Protein AF-A0A7C1F6B1-F1 (afdb_monomer_lite)

Sequence (188 aa):
MVFNANPNVTVRMVDMGSELVADDTRDLIAGVPYGQVSDVTLLEEDTVQWTFVDDAQPDNILYRLRDYELERDTMQLVVFTPEREFDGSLRDNVYPLASETAPSFGGPRAIGYALFTTYMLPFQLLALLLLAAMVGVIVLTHRETEKVGAKVGGRRRVSRPLVNVIAAQTGTDVTEDGAPEGSPTAGD

Secondary structure (DSSP, 8-state):
-EEE--TT--EEEEE---TTSTT--EEEEEEE-TT-B-------S-EEEEEEEESS-TT-EEEEEEEEE--TTEEEEEEEEEEE-TTS-EEEEEEEEEEE-S-TTTSHHHHHHHHHTTTHHHHHHHHHHHHHHHHHHHHHHHHHHHHHGGG----------THHHHHHHSSSSSSS------------

Radius of gyration: 49.08 Å; chains: 1; bounding box: 154×58×92 Å

Structure (mmCIF, N/CA/C/O backbone):
data_AF-A0A7C1F6B1-F1
#
_entry.id   AF-A0A7C1F6B1-F1
#
loop_
_atom_site.group_PDB
_atom_site.id
_atom_site.type_symbol
_atom_site.label_atom_id
_atom_site.label_alt_id
_atom_site.label_comp_id
_atom_site.label_asym_id
_atom_site.label_entity_id
_atom_site.label_seq_id
_atom_site.pdbx_PDB_ins_code
_atom_site.Cartn_x
_atom_site.Cartn_y
_atom_site.Cartn_z
_atom_site.occupancy
_atom_site.B_iso_or_equiv
_atom_site.auth_seq_id
_atom_site.auth_comp_id
_atom_site.auth_asym_id
_atom_site.auth_atom_id
_atom_site.pdbx_PDB_model_num
ATOM 1 N N . MET A 1 1 ? 1.156 1.402 -8.643 1.00 93.06 1 MET A N 1
ATOM 2 C CA . MET A 1 1 ? 1.419 1.821 -10.042 1.00 93.06 1 MET A CA 1
ATOM 3 C C . MET A 1 1 ? 2.884 1.586 -10.372 1.00 93.06 1 MET A C 1
ATOM 5 O O . MET A 1 1 ? 3.706 1.677 -9.468 1.00 93.06 1 MET A O 1
ATOM 9 N N . VAL A 1 2 ? 3.218 1.346 -11.640 1.00 95.56 2 VAL A N 1
ATOM 10 C CA . VAL A 1 2 ? 4.599 1.291 -12.160 1.00 95.56 2 VAL A CA 1
ATOM 11 C C . VAL A 1 2 ? 4.788 2.385 -13.208 1.00 95.56 2 VAL A C 1
ATOM 13 O O . VAL A 1 2 ? 3.915 2.567 -14.047 1.00 95.56 2 VAL A O 1
ATOM 16 N N . PHE A 1 3 ? 5.915 3.096 -13.186 1.00 97.00 3 PHE A N 1
ATOM 17 C CA . PHE A 1 3 ? 6.346 4.020 -14.241 1.00 97.00 3 PHE A CA 1
ATOM 18 C C . PHE A 1 3 ? 7.634 3.504 -14.886 1.00 97.00 3 PHE A C 1
ATOM 20 O O . PHE A 1 3 ? 8.584 3.168 -14.176 1.00 97.00 3 PHE A O 1
ATOM 27 N N . ASN A 1 4 ? 7.669 3.453 -16.219 1.00 97.56 4 ASN A N 1
ATOM 28 C CA . ASN A 1 4 ? 8.820 2.954 -16.969 1.00 97.56 4 ASN A CA 1
ATOM 29 C C . ASN A 1 4 ? 9.679 4.109 -17.514 1.00 97.56 4 ASN A C 1
ATOM 31 O O . ASN A 1 4 ? 9.295 4.802 -18.457 1.00 97.56 4 ASN A O 1
ATOM 35 N N . ALA A 1 5 ? 10.872 4.281 -16.948 1.00 96.25 5 ALA A N 1
ATOM 36 C CA . ALA A 1 5 ? 11.891 5.228 -17.393 1.00 96.25 5 ALA A CA 1
ATOM 37 C C . ALA A 1 5 ? 12.995 4.587 -18.263 1.00 96.25 5 ALA A C 1
ATOM 39 O O . ALA A 1 5 ? 13.926 5.288 -18.660 1.00 96.25 5 ALA A O 1
ATOM 40 N N . ASN A 1 6 ? 12.922 3.288 -18.584 1.00 95.81 6 ASN A N 1
ATOM 41 C CA . ASN A 1 6 ? 13.866 2.640 -19.495 1.00 95.81 6 ASN A CA 1
ATOM 42 C C . ASN A 1 6 ? 13.384 2.749 -20.959 1.00 95.81 6 ASN A C 1
ATOM 44 O O . ASN A 1 6 ? 12.341 2.192 -21.295 1.00 95.81 6 ASN A O 1
ATOM 48 N N . PRO A 1 7 ? 14.123 3.427 -21.861 1.00 94.19 7 PRO A N 1
ATOM 49 C CA . PRO A 1 7 ? 13.741 3.546 -23.270 1.00 94.19 7 PRO A CA 1
ATOM 50 C C . PRO A 1 7 ? 13.979 2.277 -24.103 1.00 94.19 7 PRO A C 1
ATOM 52 O O . PRO A 1 7 ? 13.614 2.261 -25.276 1.00 94.19 7 PRO A O 1
ATOM 55 N N . ASN A 1 8 ? 14.616 1.243 -23.542 1.00 93.25 8 ASN A N 1
ATOM 56 C CA . ASN A 1 8 ? 15.046 0.052 -24.283 1.00 93.25 8 ASN A CA 1
ATOM 57 C C . ASN A 1 8 ? 14.069 -1.134 -24.185 1.00 93.25 8 ASN A C 1
ATOM 59 O O . ASN A 1 8 ? 14.191 -2.062 -24.979 1.00 93.25 8 ASN A O 1
ATOM 63 N N . VAL A 1 9 ? 13.132 -1.120 -23.229 1.00 94.94 9 VAL A N 1
ATOM 64 C CA . VAL A 1 9 ? 12.233 -2.246 -22.906 1.00 94.94 9 VAL A CA 1
ATOM 65 C C . VAL A 1 9 ? 10.820 -1.761 -22.571 1.00 94.94 9 VAL A C 1
ATOM 67 O O . VAL A 1 9 ? 10.642 -0.701 -21.967 1.00 94.94 9 VAL A O 1
ATOM 70 N N . THR A 1 10 ? 9.811 -2.562 -22.917 1.00 96.88 10 THR A N 1
ATOM 71 C CA . THR A 1 10 ? 8.446 -2.431 -22.380 1.00 96.88 10 THR A CA 1
ATOM 72 C C . THR A 1 10 ? 8.348 -3.331 -21.153 1.00 96.88 10 THR A C 1
ATOM 74 O O . THR A 1 10 ? 8.700 -4.505 -21.224 1.00 96.88 10 THR A O 1
ATOM 77 N N . VAL A 1 11 ? 7.908 -2.788 -20.018 1.00 96.38 11 VAL A N 1
ATOM 78 C CA . VAL A 1 11 ? 8.083 -3.441 -18.711 1.00 96.38 11 VAL A CA 1
ATOM 79 C C . VAL A 1 11 ? 6.759 -3.981 -18.194 1.00 96.38 11 VAL A C 1
ATOM 81 O O . VAL A 1 11 ? 5.843 -3.208 -17.919 1.00 96.38 11 VAL A O 1
ATOM 84 N N . ARG A 1 12 ? 6.672 -5.299 -18.009 1.00 95.69 12 ARG A N 1
ATOM 85 C CA . ARG A 1 12 ? 5.529 -5.983 -17.390 1.00 95.69 12 ARG A CA 1
ATOM 86 C C . ARG A 1 12 ? 5.901 -6.412 -15.967 1.00 95.69 12 ARG A C 1
ATOM 88 O O . ARG A 1 12 ? 7.039 -6.814 -15.726 1.00 95.69 12 ARG A O 1
ATOM 95 N N . MET A 1 13 ? 4.968 -6.316 -15.019 1.00 95.06 13 MET A N 1
ATOM 96 C CA . MET A 1 13 ? 5.186 -6.732 -13.625 1.00 95.06 13 MET A CA 1
ATOM 97 C C . MET A 1 13 ? 4.304 -7.933 -13.290 1.00 95.06 13 MET A C 1
ATOM 99 O O . MET A 1 13 ? 3.083 -7.880 -13.464 1.00 95.06 13 MET A O 1
ATOM 103 N N . VAL A 1 14 ? 4.929 -8.995 -12.787 1.00 94.75 14 VAL A N 1
ATOM 104 C CA . VAL A 1 14 ? 4.286 -10.275 -12.477 1.00 94.75 14 VAL A CA 1
ATOM 105 C C . VAL A 1 14 ? 4.644 -10.737 -11.065 1.00 94.75 14 VAL A C 1
ATOM 107 O O . VAL A 1 14 ? 5.756 -10.510 -10.585 1.00 94.75 14 VAL A O 1
ATOM 110 N N . ASP A 1 15 ? 3.716 -11.421 -10.409 1.00 93.56 15 ASP A N 1
ATOM 111 C CA . ASP A 1 15 ? 4.038 -12.384 -9.356 1.00 93.56 15 ASP A CA 1
ATOM 112 C C . ASP A 1 15 ? 4.426 -13.699 -10.055 1.00 93.56 15 ASP A C 1
ATOM 114 O O . ASP A 1 15 ? 3.767 -14.094 -11.014 1.00 93.56 15 ASP A O 1
ATOM 118 N N . MET A 1 16 ? 5.514 -14.351 -9.640 1.00 87.31 16 MET A N 1
ATOM 119 C CA . MET A 1 16 ? 5.936 -15.640 -10.218 1.00 87.31 16 MET A CA 1
ATOM 120 C C . MET A 1 16 ? 5.414 -16.852 -9.437 1.00 87.31 16 MET A C 1
ATOM 122 O O . MET A 1 16 ? 5.628 -17.981 -9.875 1.00 87.31 16 MET A O 1
ATOM 126 N N . GLY A 1 17 ? 4.730 -16.638 -8.309 1.00 86.25 17 GLY A N 1
ATOM 127 C CA . GLY A 1 17 ? 4.163 -17.712 -7.506 1.00 86.25 17 GLY A CA 1
ATOM 128 C C . GLY A 1 17 ? 5.225 -18.695 -7.004 1.00 86.25 17 GLY A C 1
ATOM 129 O O . GLY A 1 17 ? 6.346 -18.317 -6.651 1.00 86.25 17 GLY A O 1
ATOM 130 N N . SER A 1 18 ? 4.874 -19.979 -6.947 1.00 82.50 18 SER A N 1
ATOM 131 C CA . SER A 1 18 ? 5.796 -21.035 -6.524 1.00 82.50 18 SER A CA 1
ATOM 132 C C . SER A 1 18 ? 6.511 -21.713 -7.695 1.00 82.50 18 SER A C 1
ATOM 134 O O . SER A 1 18 ? 5.870 -22.343 -8.529 1.00 82.50 18 SER A O 1
ATOM 136 N N . GLU A 1 19 ? 7.851 -21.761 -7.666 1.00 78.50 19 GLU A N 1
ATOM 137 C CA . GLU A 1 19 ? 8.672 -22.575 -8.594 1.00 78.50 19 GLU A CA 1
ATOM 138 C C . GLU A 1 19 ? 8.333 -24.089 -8.564 1.00 78.50 19 GLU A C 1
ATOM 140 O O . GLU A 1 19 ? 8.770 -24.848 -9.429 1.00 78.50 19 GLU A O 1
ATOM 145 N N . LEU A 1 20 ? 7.555 -24.549 -7.574 1.00 84.88 20 LEU A N 1
ATOM 146 C CA . LEU A 1 20 ? 7.065 -25.928 -7.453 1.00 84.88 20 LEU A CA 1
ATOM 147 C C . LEU A 1 20 ? 5.753 -26.188 -8.219 1.00 84.88 20 LEU A C 1
ATOM 149 O O . LEU A 1 20 ? 5.319 -27.339 -8.299 1.00 84.88 20 LEU A O 1
ATOM 153 N N . VAL A 1 21 ? 5.108 -25.146 -8.752 1.00 87.00 21 VAL A N 1
ATOM 154 C CA . VAL A 1 21 ? 3.814 -25.210 -9.442 1.00 87.00 21 VAL A CA 1
ATOM 155 C C . VAL A 1 21 ? 3.976 -24.650 -10.854 1.00 87.00 21 VAL A C 1
ATOM 157 O O . VAL A 1 21 ? 4.376 -23.508 -11.051 1.00 87.00 21 VAL A O 1
ATOM 160 N N . ALA A 1 22 ? 3.661 -25.462 -11.863 1.00 82.19 22 ALA A N 1
ATOM 161 C CA . ALA A 1 22 ? 3.640 -24.986 -13.241 1.00 82.19 22 ALA A CA 1
ATOM 162 C C . ALA A 1 22 ? 2.469 -24.009 -13.447 1.00 82.19 22 ALA A C 1
ATOM 164 O O . ALA A 1 22 ? 1.347 -24.319 -13.049 1.00 82.19 22 ALA A O 1
ATOM 165 N N . ASP A 1 23 ? 2.739 -22.887 -14.121 1.00 82.25 23 ASP A N 1
ATOM 166 C CA . ASP A 1 23 ? 1.751 -21.862 -14.501 1.00 82.25 23 ASP A CA 1
ATOM 167 C C . ASP A 1 23 ? 1.109 -21.092 -13.317 1.00 82.25 23 ASP A C 1
ATOM 169 O O . ASP A 1 23 ? -0.024 -20.630 -13.403 1.00 82.25 23 ASP A O 1
ATOM 173 N N . ASP A 1 24 ? 1.840 -20.924 -12.202 1.00 88.44 24 ASP A N 1
ATOM 174 C CA . ASP A 1 24 ? 1.425 -20.094 -11.046 1.00 88.44 24 ASP A CA 1
ATOM 175 C C . ASP A 1 24 ? 1.791 -18.595 -11.191 1.00 88.44 24 ASP A C 1
ATOM 177 O O . ASP A 1 24 ? 1.549 -17.798 -10.284 1.00 88.44 24 ASP A O 1
ATOM 181 N N . THR A 1 25 ? 2.361 -18.196 -12.335 1.00 89.88 25 THR A N 1
ATOM 182 C CA . THR A 1 25 ? 2.709 -16.802 -12.660 1.00 89.88 25 THR A CA 1
ATOM 183 C C . THR A 1 25 ? 1.450 -15.967 -12.902 1.00 89.88 25 THR A C 1
ATOM 185 O O . THR A 1 25 ? 0.568 -16.358 -13.666 1.00 89.88 25 THR A O 1
ATOM 188 N N . ARG A 1 26 ? 1.369 -14.782 -12.289 1.00 90.75 26 ARG A N 1
ATOM 189 C CA . ARG A 1 26 ? 0.194 -13.899 -12.323 1.00 90.75 26 ARG A CA 1
ATOM 190 C C . ARG A 1 26 ? 0.599 -12.496 -12.753 1.00 90.75 26 ARG A C 1
ATOM 192 O O . ARG A 1 26 ? 1.390 -11.834 -12.083 1.00 90.75 26 ARG A O 1
ATOM 199 N N . ASP A 1 27 ? 0.018 -12.020 -13.848 1.00 91.12 27 ASP A N 1
ATOM 200 C CA . ASP A 1 27 ? 0.228 -10.653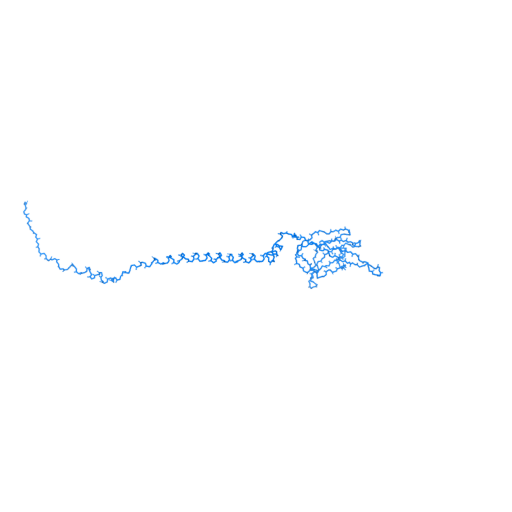 -14.326 1.00 91.12 27 ASP A CA 1
ATOM 201 C C . ASP A 1 27 ? -0.454 -9.642 -13.392 1.00 91.12 27 ASP A C 1
ATOM 203 O O . ASP A 1 27 ? -1.662 -9.701 -13.165 1.00 91.12 27 ASP A O 1
ATOM 207 N N . LEU A 1 28 ? 0.327 -8.698 -12.860 1.00 92.31 28 LEU A N 1
ATOM 208 C CA . LEU A 1 28 ? -0.141 -7.663 -11.929 1.00 92.31 28 LEU A CA 1
ATOM 209 C C . LEU A 1 28 ? -0.316 -6.310 -12.622 1.00 92.31 28 LEU A C 1
ATOM 211 O O . LEU A 1 28 ? -1.232 -5.550 -12.301 1.00 92.31 28 LEU A O 1
ATOM 215 N N . ILE A 1 29 ? 0.595 -6.003 -13.551 1.00 94.00 29 ILE A N 1
ATOM 216 C CA . ILE A 1 29 ? 0.610 -4.803 -14.391 1.00 94.00 29 ILE A CA 1
ATOM 217 C C . ILE A 1 29 ? 1.100 -5.217 -15.784 1.00 94.00 29 ILE A C 1
ATOM 219 O O . ILE A 1 29 ? 2.223 -5.706 -15.919 1.00 94.00 29 ILE A O 1
ATOM 223 N N . ALA A 1 30 ? 0.265 -4.999 -16.804 1.00 89.56 30 ALA A N 1
ATOM 224 C CA . ALA A 1 30 ? 0.585 -5.243 -18.213 1.00 89.56 30 ALA A CA 1
ATOM 225 C C . ALA A 1 30 ? 1.689 -4.299 -18.738 1.00 89.56 30 ALA A C 1
ATOM 227 O O . ALA A 1 30 ? 1.943 -3.257 -18.134 1.00 89.56 30 ALA A O 1
ATOM 228 N N . GLY A 1 31 ? 2.321 -4.653 -19.865 1.00 93.19 31 GLY A N 1
ATOM 229 C CA . GLY A 1 31 ? 3.474 -3.955 -20.440 1.00 93.19 31 GLY A CA 1
ATOM 230 C C . GLY A 1 31 ? 3.368 -2.429 -20.491 1.00 93.19 31 GLY A C 1
ATOM 231 O O . GLY A 1 31 ? 2.656 -1.868 -21.321 1.00 93.19 31 GLY A O 1
ATOM 232 N N . VAL A 1 32 ? 4.133 -1.756 -19.628 1.00 96.56 32 VAL A N 1
ATOM 233 C CA . VAL A 1 32 ? 4.217 -0.295 -19.523 1.00 96.56 32 VAL A CA 1
ATOM 234 C C . VAL A 1 32 ? 5.261 0.229 -20.521 1.00 96.56 32 VAL A C 1
ATOM 236 O O . VAL A 1 32 ? 6.454 -0.068 -20.361 1.00 96.56 32 VAL A O 1
ATOM 239 N N . PRO A 1 33 ? 4.875 1.020 -21.542 1.00 97.06 33 PRO A N 1
ATOM 240 C CA . PRO A 1 33 ? 5.825 1.611 -22.482 1.00 97.06 33 PRO A CA 1
ATOM 241 C C . PRO A 1 33 ? 6.706 2.678 -21.825 1.00 97.06 33 PRO A C 1
ATOM 243 O O . PRO A 1 33 ? 6.329 3.290 -20.823 1.00 97.06 33 PRO A O 1
ATOM 246 N N . TYR A 1 34 ? 7.861 2.960 -22.429 1.00 96.50 34 TYR A N 1
ATOM 247 C CA . TYR A 1 34 ? 8.742 4.044 -21.990 1.00 96.50 34 TYR A CA 1
ATOM 248 C C . TYR A 1 34 ? 8.005 5.390 -21.860 1.00 96.50 34 TYR A C 1
ATOM 250 O O . TYR A 1 34 ? 7.276 5.816 -22.759 1.00 96.50 34 TYR A O 1
ATOM 258 N N . GLY A 1 35 ? 8.233 6.076 -20.739 1.00 95.94 35 GLY A N 1
ATOM 259 C CA . GLY A 1 35 ? 7.635 7.368 -20.415 1.00 95.94 35 GLY A CA 1
ATOM 260 C C . GLY A 1 35 ? 6.174 7.298 -19.963 1.00 95.94 35 GLY A C 1
ATOM 261 O O . GLY A 1 35 ? 5.561 8.350 -19.781 1.00 95.94 35 GLY A O 1
ATOM 262 N N . GLN A 1 36 ? 5.608 6.100 -19.780 1.00 96.88 36 GLN A N 1
ATOM 263 C CA . GLN A 1 36 ? 4.231 5.900 -19.322 1.00 96.88 36 GLN A CA 1
ATOM 264 C C . GLN A 1 36 ? 4.165 5.326 -17.902 1.00 96.88 36 GLN A C 1
ATOM 266 O O . GLN A 1 36 ? 5.139 4.787 -17.369 1.00 96.88 36 GLN A O 1
ATOM 271 N N . VAL A 1 37 ? 2.987 5.466 -17.290 1.00 95.62 37 VAL A N 1
ATOM 272 C CA . VAL A 1 37 ? 2.628 4.900 -15.986 1.00 95.62 37 VAL A CA 1
ATOM 273 C C . VAL A 1 37 ? 1.475 3.913 -16.165 1.00 95.62 37 VAL A C 1
ATOM 275 O O . VAL A 1 37 ? 0.612 4.123 -17.016 1.00 95.62 37 VAL A O 1
ATOM 278 N N . SER A 1 38 ? 1.464 2.846 -15.372 1.00 95.69 38 SER A N 1
ATOM 279 C CA . SER A 1 38 ? 0.369 1.881 -15.310 1.00 95.69 38 SER A CA 1
ATO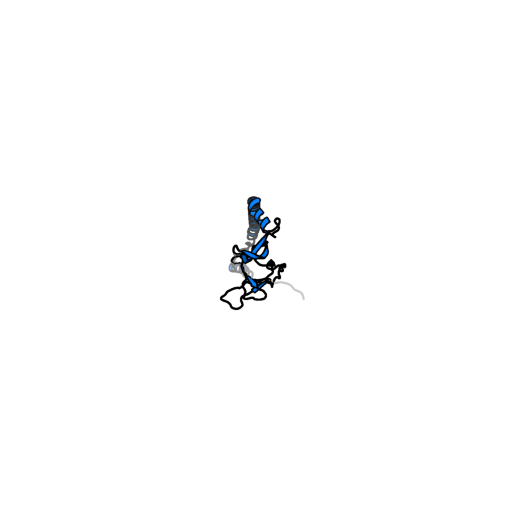M 280 C C . SER A 1 38 ? -0.907 2.477 -14.717 1.00 95.69 38 SER A C 1
ATOM 282 O O . SER A 1 38 ? -0.868 3.461 -13.977 1.00 95.69 38 SER A O 1
ATOM 284 N N . ASP A 1 39 ? -2.018 1.767 -14.899 1.00 92.56 39 ASP A N 1
ATOM 285 C CA . ASP A 1 39 ? -3.213 1.937 -14.075 1.00 92.56 39 ASP A CA 1
ATOM 286 C C . ASP A 1 39 ? -2.947 1.693 -12.573 1.00 92.56 39 ASP A C 1
ATOM 288 O O . ASP A 1 39 ? -1.903 1.166 -12.155 1.00 92.56 39 ASP A O 1
ATOM 292 N N . VAL A 1 40 ? -3.913 2.093 -11.741 1.00 90.12 40 VAL A N 1
ATOM 293 C CA . VAL A 1 40 ? -3.909 1.843 -10.294 1.00 90.12 40 VAL A CA 1
ATOM 294 C C . VAL A 1 40 ? -4.429 0.434 -10.005 1.00 90.12 40 VAL A C 1
ATOM 296 O O . VAL A 1 40 ? -5.637 0.211 -9.951 1.00 90.12 40 VAL A O 1
ATOM 299 N N . THR A 1 41 ? -3.524 -0.505 -9.741 1.00 89.31 41 THR A N 1
ATOM 300 C CA . THR A 1 41 ? -3.871 -1.773 -9.084 1.00 89.31 41 THR A CA 1
ATOM 301 C C . THR A 1 41 ? -4.110 -1.520 -7.591 1.00 89.31 41 THR A C 1
ATOM 303 O O . THR A 1 41 ? -3.239 -0.968 -6.916 1.00 89.31 41 THR A O 1
ATOM 306 N N . LEU A 1 42 ? -5.278 -1.915 -7.077 1.00 90.88 42 LEU A N 1
ATOM 307 C CA . LEU A 1 42 ? -5.547 -1.998 -5.637 1.00 90.88 42 LEU A CA 1
ATOM 308 C C . LEU A 1 42 ? -5.105 -3.372 -5.125 1.00 90.88 42 LEU A C 1
ATOM 310 O O . LEU A 1 42 ? -5.349 -4.380 -5.784 1.00 90.88 42 LEU A O 1
ATOM 314 N N . LEU A 1 43 ? -4.455 -3.395 -3.964 1.00 89.50 43 LEU A N 1
ATOM 315 C CA . LEU A 1 43 ? -3.841 -4.579 -3.363 1.00 89.50 43 LEU A CA 1
ATOM 316 C C . LEU A 1 43 ? -4.120 -4.599 -1.855 1.00 89.50 43 LEU A C 1
ATOM 318 O O . LEU A 1 43 ? -4.473 -3.569 -1.274 1.00 89.50 43 LEU A O 1
ATOM 322 N N . GLU A 1 44 ? -3.978 -5.770 -1.238 1.00 90.38 44 GLU A N 1
ATOM 323 C CA . GLU A 1 44 ? -4.059 -5.921 0.218 1.00 90.38 44 GLU A CA 1
ATOM 324 C C . GLU A 1 44 ? -2.688 -5.698 0.888 1.00 90.38 44 GLU A C 1
ATOM 326 O O . GLU A 1 44 ? -1.673 -5.492 0.224 1.00 90.38 44 GLU A O 1
ATOM 331 N N . GLU A 1 45 ? -2.694 -5.673 2.220 1.00 90.62 45 GLU A N 1
ATOM 332 C CA . GLU A 1 45 ? -1.530 -5.452 3.087 1.00 90.62 45 GLU A CA 1
ATOM 333 C C . GLU A 1 45 ? -0.752 -6.773 3.236 1.00 90.62 45 GLU A C 1
ATOM 335 O O . GLU A 1 45 ? -1.245 -7.689 3.897 1.00 90.62 45 GLU A O 1
ATOM 340 N N . ASP A 1 46 ? 0.405 -6.900 2.573 1.00 92.69 46 ASP A N 1
ATOM 341 C CA . ASP A 1 46 ? 1.151 -8.164 2.418 1.00 92.69 46 ASP A CA 1
ATOM 342 C C . ASP A 1 46 ? 2.652 -7.945 2.108 1.00 92.69 46 ASP A C 1
ATOM 344 O O . ASP A 1 46 ? 3.052 -6.871 1.651 1.00 92.69 46 ASP A O 1
ATOM 348 N N . THR A 1 47 ? 3.484 -8.974 2.304 1.00 92.81 47 THR A N 1
ATOM 349 C CA . THR A 1 47 ? 4.911 -8.981 1.930 1.00 92.81 47 THR A CA 1
ATOM 350 C C . THR A 1 47 ? 5.108 -9.745 0.624 1.00 92.81 47 THR A C 1
ATOM 352 O O . THR A 1 47 ? 5.105 -10.975 0.594 1.00 92.81 47 THR A O 1
ATOM 355 N N . VAL A 1 48 ? 5.320 -9.015 -0.468 1.00 91.38 48 VAL A N 1
ATOM 356 C CA . VAL A 1 48 ? 5.272 -9.546 -1.836 1.00 91.38 48 VAL A CA 1
ATOM 357 C C . VAL A 1 48 ? 6.650 -9.765 -2.469 1.00 91.38 48 VAL A C 1
ATOM 359 O O . VAL A 1 48 ? 7.635 -9.098 -2.144 1.00 91.38 48 VAL A O 1
ATOM 362 N N . GLN A 1 49 ? 6.710 -10.693 -3.429 1.00 92.81 49 GLN A N 1
ATOM 363 C CA . GLN A 1 49 ? 7.874 -10.925 -4.289 1.00 92.81 49 GLN A CA 1
ATOM 364 C C . GLN A 1 49 ? 7.479 -10.738 -5.759 1.00 92.81 49 GLN A C 1
ATOM 366 O O . GLN A 1 49 ? 6.884 -11.614 -6.380 1.00 92.81 49 GLN A O 1
ATOM 371 N N . TRP A 1 50 ? 7.808 -9.579 -6.327 1.00 93.88 50 TRP A N 1
ATOM 372 C CA . TRP A 1 50 ? 7.435 -9.208 -7.694 1.00 93.88 50 TRP A CA 1
ATOM 373 C C . TRP A 1 50 ? 8.619 -9.256 -8.649 1.00 93.88 50 TRP A C 1
ATOM 375 O O . TRP A 1 50 ? 9.746 -8.885 -8.317 1.00 93.88 50 TRP A O 1
ATOM 385 N N . THR A 1 51 ? 8.350 -9.677 -9.879 1.00 95.38 51 THR A N 1
ATOM 386 C CA . THR A 1 51 ? 9.334 -9.752 -10.953 1.00 95.38 51 THR A CA 1
ATOM 387 C C . THR A 1 51 ? 8.944 -8.810 -12.085 1.00 95.38 51 THR A C 1
ATOM 389 O O . THR A 1 51 ? 7.808 -8.808 -12.554 1.00 95.38 51 THR A O 1
ATOM 392 N N . PHE A 1 52 ? 9.906 -8.010 -12.528 1.00 96.00 52 PHE A N 1
ATOM 393 C CA . PHE A 1 52 ? 9.808 -7.180 -13.719 1.00 96.00 52 PHE A CA 1
ATOM 394 C C . PHE A 1 52 ? 10.420 -7.955 -14.879 1.00 96.00 52 PHE A C 1
ATOM 396 O O . PHE A 1 52 ? 11.572 -8.391 -14.799 1.00 96.00 52 PHE A O 1
ATOM 403 N N . VAL A 1 53 ? 9.639 -8.140 -15.938 1.00 95.81 53 VAL A N 1
ATOM 404 C CA . VAL A 1 53 ? 10.026 -8.873 -17.147 1.00 95.81 53 VAL A CA 1
ATOM 405 C C . VAL A 1 53 ? 9.831 -7.998 -18.377 1.00 95.81 53 VAL A C 1
ATOM 407 O O . VAL A 1 53 ? 9.045 -7.045 -18.362 1.00 95.81 53 VAL A O 1
ATOM 410 N N . ASP A 1 54 ? 10.533 -8.339 -19.449 1.00 95.56 54 ASP A N 1
ATOM 411 C CA . ASP A 1 54 ? 10.261 -7.775 -20.766 1.00 95.56 54 ASP A CA 1
ATOM 412 C C . ASP A 1 54 ? 8.884 -8.257 -21.260 1.00 95.56 54 ASP A C 1
ATOM 414 O O . ASP A 1 54 ? 8.582 -9.453 -21.264 1.00 95.56 54 ASP A O 1
ATOM 418 N N . ASP A 1 55 ? 8.029 -7.322 -21.667 1.00 95.25 55 ASP A N 1
ATOM 419 C CA . ASP A 1 55 ? 6.704 -7.610 -22.223 1.00 95.25 55 ASP A CA 1
ATOM 420 C C . ASP A 1 55 ? 6.794 -8.362 -23.566 1.00 95.25 55 ASP A C 1
ATOM 422 O O . ASP A 1 55 ? 5.974 -9.233 -23.853 1.00 95.25 55 ASP A O 1
ATOM 426 N N . ALA A 1 56 ? 7.837 -8.093 -24.362 1.00 94.00 56 ALA A N 1
ATOM 427 C CA . ALA A 1 56 ? 8.090 -8.780 -25.627 1.00 94.00 56 ALA A CA 1
ATOM 428 C C . ALA A 1 56 ? 8.804 -10.132 -25.447 1.00 94.00 56 ALA A C 1
ATOM 430 O O . ALA A 1 56 ? 8.762 -10.975 -26.348 1.00 94.00 56 ALA A O 1
ATOM 431 N N . GLN A 1 57 ? 9.466 -10.349 -24.305 1.00 93.44 57 GLN A N 1
ATOM 432 C CA . GLN A 1 57 ? 10.206 -11.574 -23.990 1.00 93.44 57 GLN A CA 1
ATOM 433 C C . GLN A 1 57 ? 9.979 -11.995 -22.522 1.00 93.44 57 GLN A C 1
ATOM 435 O O . GLN A 1 57 ? 10.847 -11.754 -21.690 1.00 93.44 57 GLN A O 1
ATOM 440 N N . PRO A 1 58 ? 8.858 -12.667 -22.186 1.00 87.44 58 PRO A N 1
ATOM 441 C CA . PRO A 1 58 ? 8.496 -13.031 -20.808 1.00 87.44 58 PRO A CA 1
ATOM 442 C C . PRO A 1 58 ? 9.573 -13.735 -19.968 1.00 87.44 58 PRO A C 1
ATOM 444 O O . PRO A 1 58 ? 9.625 -13.530 -18.757 1.00 87.44 58 PRO A O 1
ATOM 447 N N . ASP A 1 59 ? 10.438 -14.538 -20.596 1.00 90.50 59 ASP A N 1
ATOM 448 C CA . ASP A 1 59 ? 11.542 -15.247 -19.930 1.00 90.50 59 ASP A CA 1
ATOM 449 C C . ASP A 1 59 ? 12.726 -14.321 -19.562 1.00 90.50 59 ASP A C 1
ATOM 451 O O . ASP A 1 59 ? 13.605 -14.697 -18.783 1.00 90.50 59 ASP A O 1
ATOM 455 N N . ASN A 1 60 ? 12.773 -13.106 -20.123 1.00 93.88 60 ASN A N 1
ATOM 456 C CA . ASN A 1 60 ? 13.790 -12.093 -19.854 1.00 93.88 60 ASN A CA 1
ATOM 457 C C . ASN A 1 60 ? 13.451 -11.331 -18.563 1.00 93.88 60 ASN A C 1
ATOM 459 O O . ASN A 1 60 ? 12.734 -10.326 -18.568 1.00 93.88 60 ASN A O 1
ATOM 463 N N . ILE A 1 61 ? 13.966 -11.835 -17.442 1.00 93.69 61 ILE A N 1
ATOM 464 C CA . ILE A 1 61 ? 13.807 -11.224 -16.120 1.00 93.69 61 ILE A CA 1
ATOM 465 C C . ILE A 1 61 ? 14.751 -10.027 -15.982 1.00 93.69 61 ILE A C 1
ATOM 467 O O . ILE A 1 61 ? 15.965 -10.196 -15.874 1.00 93.69 61 ILE A O 1
ATOM 471 N N . LEU A 1 62 ? 14.170 -8.830 -15.920 1.00 94.88 62 LEU A N 1
ATOM 472 C CA . LEU A 1 62 ? 14.882 -7.557 -15.815 1.00 94.88 62 LEU A CA 1
ATOM 473 C C . LEU A 1 62 ? 15.252 -7.236 -14.358 1.00 94.88 62 LEU A C 1
ATOM 475 O O . LEU A 1 62 ? 16.375 -6.836 -14.062 1.00 94.88 62 LEU A O 1
ATOM 479 N N . TYR A 1 63 ? 14.312 -7.432 -13.426 1.00 95.44 63 TYR A N 1
ATOM 480 C CA . TYR A 1 63 ? 14.516 -7.157 -11.999 1.00 95.44 63 TYR A CA 1
ATOM 481 C C . TYR A 1 63 ? 13.619 -8.039 -11.118 1.00 95.44 63 TYR A C 1
ATOM 483 O O . TYR A 1 63 ? 12.513 -8.399 -11.514 1.00 95.44 63 TYR A O 1
ATOM 491 N N . ARG A 1 64 ? 14.057 -8.354 -9.892 1.00 94.56 64 ARG A N 1
ATOM 492 C CA . ARG A 1 64 ? 13.241 -9.040 -8.872 1.00 94.56 64 ARG A CA 1
ATOM 493 C C . ARG A 1 64 ? 13.183 -8.213 -7.591 1.00 94.56 64 ARG A C 1
ATOM 495 O O . ARG A 1 64 ? 14.158 -8.162 -6.845 1.00 94.56 64 ARG A O 1
ATOM 502 N N . LEU A 1 65 ? 12.028 -7.608 -7.337 1.00 92.81 65 LEU A N 1
ATOM 503 C CA . LEU A 1 65 ? 11.704 -6.884 -6.115 1.00 92.81 65 LEU A CA 1
ATOM 504 C C . LEU A 1 65 ? 11.221 -7.898 -5.070 1.00 92.81 65 LEU A C 1
ATOM 506 O O . LEU A 1 65 ? 10.074 -8.339 -5.103 1.00 92.81 65 LEU A O 1
ATOM 510 N N . ARG A 1 66 ? 12.131 -8.324 -4.193 1.00 92.44 66 ARG A N 1
ATOM 511 C CA . ARG A 1 66 ? 11.865 -9.324 -3.150 1.00 92.44 66 ARG A CA 1
ATOM 512 C C . ARG A 1 66 ? 11.499 -8.665 -1.829 1.00 92.44 66 ARG A C 1
ATOM 514 O O . ARG A 1 66 ? 11.973 -7.568 -1.548 1.00 92.44 66 ARG A O 1
ATOM 521 N N . ASP A 1 67 ? 10.742 -9.406 -1.024 1.00 90.94 67 ASP A N 1
ATOM 522 C CA . ASP A 1 67 ? 10.471 -9.136 0.390 1.00 90.94 67 ASP A CA 1
ATOM 523 C C . ASP A 1 67 ? 9.958 -7.705 0.625 1.00 90.94 67 ASP A C 1
ATOM 525 O O . ASP A 1 67 ? 10.348 -7.025 1.573 1.00 90.94 67 ASP A O 1
ATOM 529 N N . TYR A 1 68 ? 9.112 -7.233 -0.297 1.00 90.88 68 TYR A N 1
ATOM 530 C CA . TYR A 1 68 ? 8.625 -5.863 -0.330 1.00 90.88 68 TYR A CA 1
ATOM 531 C C . TYR A 1 68 ? 7.307 -5.743 0.442 1.00 90.88 68 TYR A C 1
ATOM 533 O O . TYR A 1 68 ? 6.345 -6.445 0.144 1.00 90.88 68 TYR A O 1
ATOM 541 N N . GLU A 1 69 ? 7.250 -4.839 1.415 1.00 91.75 69 GLU A N 1
ATOM 542 C CA . GLU A 1 69 ? 6.114 -4.680 2.327 1.00 91.75 69 GLU A CA 1
ATOM 543 C C . GLU A 1 69 ? 5.086 -3.672 1.775 1.00 91.75 69 GLU A C 1
ATOM 545 O O . GLU A 1 69 ? 5.393 -2.499 1.545 1.00 91.75 69 GLU A O 1
ATOM 550 N N . LEU A 1 70 ? 3.855 -4.135 1.530 1.00 90.56 70 LEU A N 1
ATOM 551 C CA . LEU A 1 70 ? 2.723 -3.306 1.111 1.00 90.56 70 LEU A CA 1
ATOM 552 C C . LEU A 1 70 ? 1.961 -2.798 2.339 1.00 90.56 70 LEU A C 1
ATOM 554 O O . LEU A 1 70 ? 1.150 -3.512 2.926 1.00 90.56 70 LEU A O 1
ATOM 558 N N . GLU A 1 71 ? 2.180 -1.539 2.707 1.00 89.25 71 GLU A N 1
ATOM 559 C CA . GLU A 1 71 ? 1.418 -0.892 3.777 1.00 89.25 71 GLU A CA 1
ATOM 560 C C . GLU A 1 71 ? -0.015 -0.530 3.344 1.00 89.25 71 GLU A C 1
ATOM 562 O O . GLU A 1 71 ? -0.257 0.014 2.261 1.00 89.25 71 GLU A O 1
ATOM 567 N N . ARG A 1 72 ? -0.983 -0.739 4.244 1.00 86.88 72 ARG A N 1
ATOM 568 C CA . ARG A 1 72 ? -2.358 -0.247 4.073 1.00 86.88 72 ARG A CA 1
ATOM 569 C C . ARG A 1 72 ? -2.413 1.280 4.126 1.00 86.88 72 ARG A C 1
ATOM 571 O O . ARG A 1 72 ? -1.744 1.911 4.935 1.00 86.88 72 ARG A O 1
ATOM 578 N N . ASP A 1 73 ? -3.326 1.856 3.343 1.00 85.38 73 ASP A N 1
ATOM 579 C CA . ASP A 1 73 ? -3.582 3.301 3.248 1.00 85.38 73 ASP A CA 1
ATOM 580 C C . ASP A 1 73 ? -2.411 4.109 2.649 1.00 85.38 73 ASP A C 1
ATOM 582 O O . ASP A 1 73 ? -2.392 5.336 2.748 1.00 85.38 73 ASP A O 1
ATOM 586 N N . THR A 1 74 ? -1.474 3.438 1.974 1.00 88.56 74 THR A N 1
ATOM 587 C CA . THR A 1 74 ? -0.346 4.030 1.243 1.00 88.56 74 THR A CA 1
ATOM 588 C C . THR A 1 74 ? -0.544 3.864 -0.269 1.00 88.56 74 THR A C 1
ATOM 590 O O . THR A 1 74 ? -0.931 2.802 -0.754 1.00 88.56 74 THR A O 1
ATOM 593 N N . MET A 1 75 ? -0.270 4.917 -1.043 1.00 90.81 75 MET A N 1
ATOM 594 C CA . MET A 1 75 ? -0.204 4.866 -2.503 1.00 90.81 75 MET A CA 1
ATOM 595 C C . MET A 1 75 ? 1.250 4.694 -2.933 1.00 90.81 75 MET A C 1
ATOM 597 O O . MET A 1 75 ? 2.113 5.496 -2.577 1.00 90.81 75 MET A O 1
ATOM 601 N N . GLN A 1 76 ? 1.514 3.661 -3.731 1.00 91.69 76 GLN A N 1
ATOM 602 C CA . GLN A 1 76 ? 2.858 3.323 -4.188 1.00 91.69 76 GLN A CA 1
ATOM 603 C C . GLN A 1 76 ? 3.024 3.518 -5.698 1.00 91.69 76 GLN A C 1
ATOM 605 O O . GLN A 1 76 ? 2.285 2.953 -6.518 1.00 91.69 76 GLN A O 1
ATOM 610 N N . LEU A 1 77 ? 4.059 4.276 -6.056 1.00 93.50 77 LEU A N 1
ATOM 611 C CA . LEU A 1 77 ? 4.591 4.388 -7.407 1.00 93.50 77 LEU A CA 1
ATOM 612 C C . LEU A 1 77 ? 5.950 3.692 -7.458 1.00 93.50 77 LEU A C 1
ATOM 614 O O . LEU A 1 77 ? 6.864 4.054 -6.729 1.00 93.50 77 LEU A O 1
ATOM 618 N N . VAL A 1 78 ? 6.103 2.710 -8.336 1.00 94.12 78 VAL A N 1
ATOM 619 C CA . VAL A 1 78 ? 7.369 2.009 -8.545 1.00 94.12 78 VAL A CA 1
ATOM 620 C C . VAL A 1 78 ? 8.007 2.508 -9.836 1.00 94.12 78 VAL A C 1
ATOM 622 O O . VAL A 1 78 ? 7.429 2.360 -10.908 1.00 94.12 78 VAL A O 1
ATOM 625 N N . VAL A 1 79 ? 9.183 3.125 -9.743 1.00 96.25 79 VAL A N 1
ATOM 626 C CA . VAL A 1 79 ? 9.923 3.643 -10.900 1.00 96.25 79 VAL A CA 1
ATOM 627 C C . VAL A 1 79 ? 10.937 2.601 -11.357 1.00 96.25 79 VAL A C 1
ATOM 629 O O . VAL A 1 79 ? 11.918 2.346 -10.661 1.00 96.25 79 VAL A O 1
ATOM 632 N N . PHE A 1 80 ? 10.715 2.021 -12.533 1.00 96.81 80 PHE A N 1
ATOM 633 C CA . PHE A 1 80 ? 11.687 1.171 -13.220 1.00 96.81 80 PHE A CA 1
ATOM 634 C C . PHE A 1 80 ? 12.599 2.051 -14.084 1.00 96.81 80 PHE A C 1
ATOM 636 O O . PHE A 1 80 ? 12.101 2.848 -14.879 1.00 96.81 80 PHE A O 1
ATOM 643 N N . THR A 1 81 ? 13.920 1.946 -13.941 1.00 96.25 81 THR A N 1
ATOM 644 C CA . THR A 1 81 ? 14.883 2.811 -14.644 1.00 96.25 81 THR A CA 1
ATOM 645 C C . THR A 1 81 ? 16.226 2.110 -14.856 1.00 96.25 81 THR A C 1
ATOM 647 O O . THR A 1 81 ? 16.656 1.354 -13.985 1.00 96.25 81 THR A O 1
ATOM 650 N N . PRO A 1 82 ? 16.956 2.401 -15.948 1.00 95.06 82 PRO A N 1
ATOM 651 C CA . PRO A 1 82 ? 18.341 1.989 -16.061 1.00 95.06 82 PRO A CA 1
ATOM 652 C C . PRO A 1 82 ? 19.201 2.848 -15.126 1.00 95.06 82 PRO A C 1
ATOM 654 O O . PRO A 1 82 ? 19.098 4.078 -15.112 1.00 95.06 82 PRO A O 1
ATOM 657 N N . GLU A 1 83 ? 20.076 2.207 -14.364 1.00 93.62 83 GLU A N 1
ATOM 658 C CA . GLU A 1 83 ? 21.129 2.833 -13.572 1.00 93.62 83 GLU A CA 1
ATOM 659 C C . GLU A 1 83 ? 22.475 2.605 -14.274 1.00 93.62 83 GLU A C 1
ATOM 661 O O . GLU A 1 83 ? 22.754 1.512 -14.770 1.00 93.62 83 GLU A O 1
ATOM 666 N N . ARG A 1 84 ? 23.319 3.640 -14.342 1.00 93.50 84 ARG A N 1
ATOM 667 C CA . ARG A 1 84 ? 24.649 3.548 -14.958 1.00 93.50 84 ARG A CA 1
ATOM 668 C C . ARG A 1 84 ? 25.687 3.128 -13.924 1.00 93.50 84 ARG A C 1
ATOM 670 O O . ARG A 1 84 ? 25.903 3.852 -12.955 1.00 93.50 84 ARG A O 1
ATOM 677 N N . GLU A 1 85 ? 26.364 2.011 -14.163 1.00 93.38 85 GLU A N 1
ATOM 678 C CA . GLU A 1 85 ? 27.445 1.543 -13.293 1.00 93.38 85 GLU A CA 1
ATOM 679 C C . GLU A 1 85 ? 28.770 2.290 -13.535 1.00 93.38 85 GLU A C 1
ATOM 681 O O . GLU A 1 85 ? 28.942 3.024 -14.514 1.00 93.38 85 GLU A O 1
ATOM 686 N N . PHE A 1 86 ? 29.736 2.096 -12.630 1.00 92.31 86 PHE A N 1
ATOM 687 C CA . PHE A 1 86 ? 31.054 2.742 -12.676 1.00 92.31 86 PHE A CA 1
ATOM 688 C C . PHE A 1 86 ? 31.907 2.352 -13.895 1.00 92.31 86 PHE A C 1
ATOM 690 O O . PHE A 1 86 ? 32.796 3.113 -14.272 1.00 92.31 86 PHE A O 1
ATOM 697 N N . ASP A 1 87 ? 31.646 1.199 -14.517 1.00 92.81 87 ASP A N 1
ATOM 698 C CA . ASP A 1 87 ? 32.290 0.775 -15.768 1.00 92.81 87 ASP A CA 1
ATOM 699 C C . ASP A 1 87 ? 31.647 1.407 -17.023 1.00 92.81 87 ASP A C 1
ATOM 701 O O . ASP A 1 87 ? 32.179 1.294 -18.127 1.00 92.81 87 ASP A O 1
ATOM 705 N N . GLY A 1 88 ? 30.523 2.113 -16.856 1.00 91.00 88 GLY A N 1
ATOM 706 C CA . GLY A 1 88 ? 29.754 2.728 -17.930 1.00 91.00 88 GLY A CA 1
ATOM 707 C C . GLY A 1 88 ? 28.677 1.830 -18.550 1.00 91.00 88 GLY A C 1
ATOM 708 O O . GLY A 1 88 ? 28.001 2.291 -19.477 1.00 91.00 88 GLY A O 1
ATOM 709 N N . SER A 1 89 ? 28.480 0.608 -18.050 1.00 93.44 89 SER A N 1
ATOM 710 C CA . SER A 1 89 ? 27.333 -0.239 -18.393 1.00 93.44 89 SER A CA 1
ATOM 711 C C . SER A 1 89 ? 26.015 0.334 -17.845 1.00 93.44 89 SER A C 1
ATOM 713 O O . SER A 1 89 ? 25.999 1.319 -17.098 1.00 93.44 89 SER A O 1
ATOM 715 N N . LEU A 1 90 ? 24.892 -0.256 -18.261 1.00 92.06 90 LEU A N 1
ATOM 716 C CA . LEU A 1 90 ? 23.565 0.016 -17.710 1.00 92.06 90 LEU A CA 1
ATOM 717 C C . LEU A 1 90 ? 23.027 -1.277 -17.092 1.00 92.06 90 LEU A C 1
ATOM 719 O O . LEU A 1 90 ? 23.000 -2.301 -17.775 1.00 92.06 90 LEU A O 1
ATOM 723 N N . ARG A 1 91 ? 22.566 -1.209 -15.842 1.00 92.88 91 ARG A N 1
ATOM 724 C CA . ARG A 1 91 ? 21.745 -2.248 -15.203 1.00 92.88 91 ARG A CA 1
ATOM 725 C C . ARG A 1 91 ? 20.316 -1.746 -15.044 1.00 92.88 91 ARG A C 1
ATOM 727 O O . ARG A 1 91 ? 20.112 -0.545 -14.879 1.00 92.88 91 ARG A O 1
ATOM 734 N N . ASP A 1 92 ? 19.339 -2.640 -15.033 1.00 94.94 92 ASP A N 1
ATOM 735 C CA . ASP A 1 92 ? 17.983 -2.282 -14.618 1.00 94.94 92 ASP A CA 1
ATOM 736 C C . ASP A 1 92 ? 17.892 -2.182 -13.093 1.00 94.94 92 ASP A C 1
ATOM 738 O O . ASP A 1 92 ? 18.447 -3.005 -12.361 1.00 94.94 92 ASP A O 1
ATOM 742 N N . ASN A 1 93 ? 17.202 -1.151 -12.604 1.00 94.75 93 ASN A N 1
ATOM 743 C CA . ASN A 1 93 ? 16.948 -0.946 -11.185 1.00 94.75 93 ASN A CA 1
ATOM 744 C C . ASN A 1 93 ? 15.528 -0.405 -10.950 1.00 94.75 93 ASN A C 1
ATOM 746 O O . ASN A 1 93 ? 14.878 0.146 -11.843 1.00 94.75 93 ASN A O 1
ATOM 750 N N . VAL A 1 94 ? 15.037 -0.585 -9.727 1.00 94.75 94 VAL A N 1
ATOM 751 C CA . VAL A 1 94 ? 13.665 -0.291 -9.326 1.00 94.75 94 VAL A CA 1
ATOM 752 C C . VAL A 1 94 ? 13.670 0.541 -8.049 1.00 94.75 94 VAL A C 1
ATOM 754 O O . VAL A 1 94 ? 14.170 0.108 -7.014 1.00 94.75 94 VAL A O 1
ATOM 757 N N . TYR A 1 95 ? 13.065 1.726 -8.115 1.00 94.19 95 TYR A N 1
ATOM 758 C CA . TYR A 1 95 ? 12.903 2.630 -6.979 1.00 94.19 95 TYR A CA 1
ATOM 759 C C . TYR A 1 95 ? 11.422 2.695 -6.566 1.00 94.19 95 TYR A C 1
ATOM 761 O O . TYR A 1 95 ? 10.626 3.352 -7.246 1.00 94.19 95 TYR A O 1
ATOM 769 N N . PRO A 1 96 ? 11.015 2.014 -5.478 1.00 92.12 96 PRO A N 1
ATOM 770 C CA . PRO A 1 96 ? 9.682 2.171 -4.909 1.00 92.12 96 PRO A CA 1
ATOM 771 C C . PRO A 1 96 ? 9.559 3.523 -4.190 1.00 92.12 96 PRO A C 1
ATOM 773 O O . PRO A 1 96 ? 10.417 3.908 -3.397 1.00 92.12 96 PRO A O 1
ATOM 776 N N . LEU A 1 97 ? 8.470 4.239 -4.464 1.00 91.00 97 LEU A N 1
ATOM 777 C CA . LEU A 1 97 ? 8.104 5.511 -3.849 1.00 91.00 97 LEU A CA 1
ATOM 778 C C . LEU A 1 97 ? 6.738 5.344 -3.173 1.00 91.00 97 LEU A C 1
ATOM 780 O O . LEU A 1 97 ? 5.712 5.222 -3.846 1.00 91.00 97 LEU A O 1
ATOM 784 N N . ALA A 1 98 ? 6.735 5.329 -1.842 1.00 88.94 98 ALA A N 1
ATOM 785 C CA . ALA A 1 98 ? 5.533 5.274 -1.017 1.00 88.94 98 ALA A CA 1
ATOM 786 C C . ALA A 1 98 ? 5.046 6.686 -0.649 1.00 88.94 98 ALA A C 1
ATOM 788 O O . ALA A 1 98 ? 5.847 7.579 -0.364 1.00 88.94 98 ALA A O 1
ATOM 789 N N . SER A 1 99 ? 3.729 6.883 -0.630 1.00 85.94 99 SER A N 1
ATOM 790 C CA . SER A 1 99 ? 3.075 8.107 -0.166 1.00 85.94 99 SER A CA 1
ATOM 791 C C . SER A 1 99 ? 1.873 7.756 0.709 1.00 85.94 99 SER A C 1
ATOM 793 O O . SER A 1 99 ? 0.913 7.147 0.230 1.00 85.94 99 SER A O 1
ATOM 795 N N . GLU A 1 100 ? 1.910 8.136 1.988 1.00 81.69 100 GLU A N 1
ATOM 796 C CA . GLU A 1 100 ? 0.770 7.950 2.891 1.00 81.69 100 GLU A CA 1
ATOM 797 C C . GLU A 1 100 ? -0.463 8.664 2.310 1.00 81.69 100 GLU A C 1
ATOM 799 O O . GLU A 1 100 ? -0.436 9.853 1.994 1.00 81.69 100 GLU A O 1
ATOM 804 N N . THR A 1 101 ? -1.542 7.907 2.125 1.00 73.62 101 THR A N 1
ATOM 805 C CA . THR A 1 101 ? -2.823 8.355 1.548 1.00 73.62 101 THR A CA 1
ATOM 806 C C . THR A 1 101 ? -3.936 8.376 2.603 1.00 73.62 101 THR A C 1
ATOM 808 O O . THR A 1 101 ? -5.015 8.929 2.374 1.00 73.62 101 THR A O 1
ATOM 811 N N . ALA A 1 102 ? -3.669 7.831 3.794 1.00 66.50 102 ALA A N 1
ATOM 812 C CA . ALA A 1 102 ? -4.514 7.970 4.967 1.00 66.50 102 ALA A CA 1
ATOM 813 C C . ALA A 1 102 ? -4.817 9.456 5.258 1.00 66.50 102 ALA A C 1
ATOM 815 O O . ALA A 1 102 ? -3.901 10.281 5.323 1.00 66.50 102 ALA A O 1
ATOM 816 N N . PRO A 1 103 ? -6.084 9.829 5.512 1.00 63.22 103 PRO A N 1
ATOM 817 C CA . PRO A 1 103 ? -6.394 11.138 6.061 1.00 63.22 103 PRO A CA 1
ATOM 818 C C . PRO A 1 103 ? -5.705 11.305 7.420 1.00 63.22 103 PRO A C 1
ATOM 820 O O . PRO A 1 103 ? -6.050 10.622 8.387 1.00 63.22 103 PRO A O 1
ATOM 823 N N . SER A 1 104 ? -4.773 12.258 7.509 1.00 64.00 104 SER A N 1
ATOM 824 C CA . SER A 1 104 ? -3.991 12.564 8.723 1.00 64.00 104 SER A CA 1
ATOM 825 C C . SER A 1 104 ? -4.840 12.998 9.930 1.00 64.00 104 SER A C 1
ATOM 827 O O . SER A 1 104 ? -4.339 13.129 11.047 1.00 64.00 104 SER A O 1
ATOM 829 N N . PHE A 1 105 ? -6.145 13.190 9.727 1.00 66.00 105 PHE A N 1
ATOM 830 C CA . PHE A 1 105 ? -7.141 13.407 10.763 1.00 66.00 105 PHE A CA 1
ATOM 831 C C . PHE A 1 105 ? -8.456 12.680 10.427 1.00 66.00 105 PHE A C 1
ATOM 833 O O . PHE A 1 105 ? -8.828 12.538 9.265 1.00 66.00 105 PHE A O 1
ATOM 840 N N . GLY A 1 106 ? -9.194 12.254 11.457 1.00 72.12 106 GLY A N 1
ATOM 841 C CA . GLY A 1 106 ? -10.562 11.726 11.329 1.00 72.12 106 GLY A CA 1
ATOM 842 C C . GLY A 1 106 ? -10.695 10.248 10.934 1.00 72.12 106 GLY A C 1
ATOM 843 O O . GLY A 1 106 ? -11.774 9.685 11.103 1.00 72.12 106 GLY A O 1
ATOM 844 N N . GLY A 1 107 ? -9.629 9.589 10.469 1.00 81.44 107 GLY A N 1
ATOM 845 C CA . GLY A 1 107 ? -9.644 8.143 10.213 1.00 81.44 107 GLY A CA 1
ATOM 846 C C . GLY A 1 107 ? -9.789 7.304 11.501 1.00 81.44 107 GLY A C 1
ATOM 847 O O . GLY A 1 107 ? -9.305 7.727 12.557 1.00 81.44 107 GLY A O 1
ATOM 848 N N . PRO A 1 108 ? -10.380 6.088 11.456 1.00 85.75 108 PRO A N 1
ATOM 849 C CA . PRO A 1 108 ? -10.547 5.236 12.640 1.00 85.75 108 PRO A CA 1
ATOM 850 C C . PRO A 1 108 ? -9.237 4.919 13.377 1.00 85.75 108 PRO A C 1
ATOM 852 O O . PRO A 1 108 ? -9.231 4.906 14.607 1.00 85.75 108 PRO A O 1
ATOM 855 N N . ARG A 1 109 ? -8.118 4.742 12.652 1.00 83.25 109 ARG A N 1
ATOM 856 C CA . ARG A 1 109 ? -6.773 4.565 13.237 1.00 83.25 109 ARG A CA 1
ATOM 857 C C . ARG A 1 109 ? -6.364 5.785 14.075 1.00 83.25 109 ARG A C 1
ATOM 859 O O . ARG A 1 109 ? -5.965 5.624 15.224 1.00 83.25 109 ARG A O 1
ATOM 866 N N . ALA A 1 110 ? -6.532 6.997 13.541 1.00 84.56 110 ALA A N 1
ATOM 867 C CA . ALA A 1 110 ? -6.190 8.247 14.224 1.00 84.56 110 ALA A CA 1
ATOM 868 C C . ALA A 1 110 ? -7.093 8.520 15.444 1.00 84.56 110 ALA A C 1
ATOM 870 O O . ALA A 1 110 ? -6.603 8.900 16.507 1.00 84.56 110 ALA A O 1
ATOM 871 N N . ILE A 1 111 ? -8.403 8.270 15.322 1.00 88.50 111 ILE A N 1
ATOM 872 C CA . ILE A 1 111 ? -9.356 8.400 16.438 1.00 88.50 111 ILE A CA 1
ATOM 873 C C . ILE A 1 111 ? -9.043 7.370 17.533 1.00 88.50 111 ILE A C 1
ATOM 875 O O . ILE A 1 111 ? -8.967 7.732 18.705 1.00 88.50 111 ILE A O 1
ATOM 879 N N . GLY A 1 112 ? -8.808 6.106 17.166 1.00 89.50 112 GLY A N 1
ATOM 880 C CA . GLY A 1 112 ? -8.419 5.050 18.101 1.00 89.50 112 GLY A CA 1
ATOM 881 C C . GLY A 1 112 ? -7.109 5.367 18.823 1.00 89.50 112 GLY A C 1
ATOM 882 O O . GLY A 1 112 ? -7.049 5.282 20.048 1.00 89.50 112 GLY A O 1
ATOM 883 N N . TYR A 1 113 ? -6.089 5.825 18.093 1.00 90.62 113 TYR A N 1
ATOM 884 C CA . TYR A 1 113 ? -4.820 6.260 18.675 1.00 90.62 113 TYR A CA 1
ATOM 885 C C . TYR A 1 113 ? -5.022 7.389 19.694 1.00 90.62 113 TYR A C 1
ATOM 887 O O . TYR A 1 113 ? -4.534 7.294 20.820 1.00 90.62 113 TYR A O 1
ATOM 895 N N . ALA A 1 114 ? -5.802 8.422 19.357 1.00 91.31 114 ALA A N 1
ATOM 896 C CA . ALA A 1 114 ? -6.116 9.514 20.278 1.00 91.31 114 ALA A CA 1
ATOM 897 C C . ALA A 1 114 ? -6.915 9.046 21.512 1.00 91.31 114 ALA A C 1
ATOM 899 O O . ALA A 1 114 ? -6.672 9.536 22.616 1.00 91.31 114 ALA A O 1
ATOM 900 N N . LEU A 1 115 ? -7.833 8.084 21.352 1.00 92.12 115 LEU A N 1
ATOM 901 C CA . LEU A 1 115 ? -8.605 7.498 22.455 1.00 92.12 115 LEU A CA 1
ATOM 902 C C . LEU A 1 115 ? -7.736 6.689 23.426 1.00 92.12 115 LEU A C 1
ATOM 904 O O . LEU A 1 115 ? -7.922 6.803 24.635 1.00 92.12 115 LEU A O 1
ATOM 908 N N . PHE A 1 116 ? -6.775 5.910 22.923 1.00 91.75 116 PHE A N 1
ATOM 909 C CA . PHE A 1 116 ? -5.911 5.066 23.757 1.00 91.75 116 PHE A CA 1
ATOM 910 C C . PHE A 1 116 ? -4.632 5.753 24.260 1.00 91.75 116 PHE A C 1
ATOM 912 O O . PHE A 1 116 ? -4.017 5.242 25.194 1.00 91.75 116 PHE A O 1
ATOM 919 N N . THR A 1 117 ? -4.256 6.912 23.710 1.00 93.50 117 THR A N 1
ATOM 920 C CA . THR A 1 117 ? -3.128 7.731 24.195 1.00 93.50 117 THR A CA 1
ATOM 921 C C . THR A 1 117 ? -3.624 8.969 24.955 1.00 93.50 117 THR A C 1
ATOM 923 O O . THR A 1 117 ? -3.733 8.939 26.180 1.00 93.50 117 THR A O 1
ATOM 926 N N . THR A 1 118 ? -3.984 10.044 24.252 1.00 94.25 118 THR A N 1
ATOM 927 C CA . THR A 1 118 ? -4.386 11.344 24.819 1.00 94.25 118 THR A CA 1
ATOM 928 C C . THR A 1 118 ? -5.613 11.258 25.732 1.00 94.25 118 THR A C 1
ATOM 930 O O . THR A 1 118 ? -5.651 11.897 26.782 1.00 94.25 118 THR A O 1
ATOM 933 N N . TYR A 1 119 ? -6.618 10.463 25.357 1.00 95.81 119 TYR A N 1
ATOM 934 C CA . TYR A 1 119 ? -7.897 10.355 26.068 1.00 95.81 119 TYR A CA 1
ATOM 935 C C . TYR A 1 119 ? -8.056 9.042 26.857 1.00 95.81 119 TYR A C 1
ATOM 937 O O . TYR A 1 119 ? -9.170 8.687 27.249 1.00 95.81 119 TYR A O 1
ATOM 945 N N . MET A 1 120 ? -6.948 8.358 27.172 1.00 95.88 120 MET A N 1
ATOM 946 C CA . MET A 1 120 ? -6.952 7.069 27.878 1.00 95.88 120 MET A CA 1
ATOM 947 C C . MET A 1 120 ? -7.711 7.128 29.219 1.00 95.88 120 MET A C 1
ATOM 949 O O . MET A 1 120 ? -8.532 6.261 29.515 1.00 95.88 120 MET A O 1
ATOM 953 N N . LEU A 1 121 ? -7.478 8.177 30.018 1.00 96.56 121 LEU A N 1
ATOM 954 C CA . LEU A 1 121 ? -8.125 8.379 31.322 1.00 96.56 121 LEU A CA 1
ATOM 955 C C . LEU A 1 121 ? -9.647 8.626 31.222 1.00 96.56 121 LEU A C 1
ATOM 957 O O . LEU A 1 121 ? -10.399 7.889 31.863 1.00 96.56 121 LEU A O 1
ATOM 961 N N . PRO A 1 122 ? -10.160 9.595 30.433 1.00 95.75 122 PRO A N 1
ATOM 962 C CA . PRO A 1 122 ? -11.607 9.747 30.271 1.00 95.75 122 PRO A CA 1
ATOM 963 C C . PRO A 1 122 ? -12.269 8.528 29.607 1.00 95.75 122 PRO A C 1
ATOM 965 O O . PRO A 1 122 ? -13.397 8.199 29.967 1.00 95.75 122 PRO A O 1
ATOM 968 N N . PHE A 1 123 ? -11.579 7.796 28.724 1.00 96.94 123 PHE A N 1
ATOM 969 C CA . PHE A 1 123 ? -12.087 6.530 28.183 1.00 96.94 123 PHE A CA 1
ATOM 970 C C . PHE A 1 123 ? -12.268 5.454 29.272 1.00 96.94 123 PHE A C 1
ATOM 972 O O . PHE A 1 123 ? -13.315 4.806 29.329 1.00 96.94 123 PHE A O 1
ATOM 979 N N . GLN A 1 124 ? -11.314 5.312 30.202 1.00 97.00 124 GLN A N 1
ATOM 980 C CA . GLN A 1 124 ? -11.454 4.418 31.364 1.00 97.00 124 GLN A CA 1
ATOM 981 C C . GLN A 1 124 ? -12.642 4.806 32.260 1.00 97.00 124 GLN A C 1
ATOM 983 O O . GLN A 1 124 ? -13.376 3.931 32.722 1.00 97.00 124 GLN A O 1
ATOM 988 N N . LEU A 1 125 ? -12.881 6.106 32.472 1.00 98.12 125 LEU A N 1
ATOM 989 C CA . LEU A 1 125 ? -14.044 6.582 33.232 1.00 98.12 125 LEU A CA 1
ATOM 990 C C . LEU A 1 125 ? -15.372 6.242 32.537 1.00 98.12 125 LEU A C 1
ATOM 992 O O . LEU A 1 125 ? -16.322 5.850 33.213 1.00 98.12 125 LEU A O 1
ATOM 996 N N . LEU A 1 126 ? -15.439 6.318 31.203 1.00 97.50 126 LEU A N 1
ATOM 997 C CA . LEU A 1 126 ? -16.611 5.877 30.436 1.00 97.50 126 LEU A CA 1
ATOM 998 C C . LEU A 1 126 ? -16.830 4.359 30.540 1.00 97.50 126 LEU A C 1
ATOM 1000 O O . LEU A 1 126 ? -17.965 3.923 30.724 1.00 97.50 126 LEU A O 1
ATOM 1004 N N . ALA A 1 127 ? -15.767 3.550 30.500 1.00 97.19 127 ALA A N 1
ATOM 1005 C CA . ALA A 1 127 ? -15.869 2.102 30.698 1.00 97.19 127 ALA A CA 1
ATOM 1006 C C . ALA A 1 127 ? -16.405 1.741 32.100 1.00 97.19 127 ALA A C 1
ATOM 1008 O O . ALA A 1 127 ? -17.296 0.898 32.227 1.00 97.19 127 ALA A O 1
ATOM 1009 N N . LEU A 1 128 ? -15.932 2.426 33.150 1.00 98.25 128 LEU A N 1
ATOM 1010 C CA . LEU A 1 128 ? -16.448 2.264 34.515 1.00 98.25 128 LEU A CA 1
ATOM 1011 C C . LEU A 1 128 ? -17.899 2.750 34.661 1.00 98.25 128 LEU A C 1
ATOM 1013 O O . LEU A 1 128 ? -18.682 2.119 35.370 1.00 98.25 128 LEU A O 1
ATOM 1017 N N . LEU A 1 129 ? -18.286 3.826 33.968 1.00 98.25 129 LEU A N 1
ATOM 1018 C CA . LEU A 1 129 ? -19.663 4.327 33.946 1.00 98.25 129 LEU A CA 1
ATOM 1019 C C . LEU A 1 129 ? -20.626 3.322 33.291 1.00 98.25 129 LEU A C 1
ATOM 1021 O O . LEU A 1 129 ? -21.706 3.074 33.824 1.00 98.25 129 LEU A O 1
ATOM 1025 N N . LEU A 1 130 ? -20.225 2.704 32.175 1.00 98.12 130 LEU A N 1
ATOM 1026 C CA . LEU A 1 130 ? -21.003 1.658 31.500 1.00 98.12 130 LEU A CA 1
ATOM 1027 C C . LEU A 1 130 ? -21.127 0.391 32.363 1.00 98.12 130 LEU A C 1
ATOM 1029 O O . LEU A 1 130 ? -22.218 -0.171 32.474 1.00 98.12 130 LEU A O 1
ATOM 1033 N N . LEU A 1 131 ? -20.048 -0.017 33.042 1.00 98.25 131 LEU A N 1
ATOM 1034 C CA . LEU A 1 131 ? -20.072 -1.116 34.011 1.00 98.25 131 LEU A CA 1
ATOM 1035 C C . LEU A 1 131 ? -21.038 -0.824 35.174 1.00 98.25 131 LEU A C 1
ATOM 1037 O O . LEU A 1 131 ? -21.871 -1.664 35.517 1.00 98.25 131 LEU A O 1
ATOM 1041 N N . ALA A 1 132 ? -20.977 0.381 35.748 1.00 98.19 132 ALA A N 1
ATOM 1042 C CA . ALA A 1 132 ? -21.876 0.810 36.817 1.00 98.19 132 ALA A CA 1
ATOM 1043 C C . ALA A 1 132 ? -23.347 0.859 36.361 1.00 98.19 132 ALA A C 1
ATOM 1045 O O . ALA A 1 132 ? -2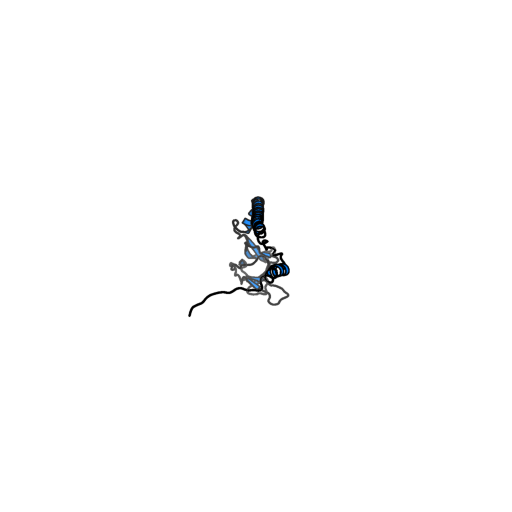4.234 0.450 37.111 1.00 98.19 132 ALA A O 1
ATOM 1046 N N . ALA A 1 133 ? -23.613 1.289 35.122 1.00 98.00 133 ALA A N 1
ATOM 1047 C CA . ALA A 1 133 ? -24.953 1.271 34.539 1.00 98.00 133 ALA A CA 1
ATOM 1048 C C . ALA A 1 133 ? -25.496 -0.163 34.391 1.00 98.00 133 ALA A C 1
ATOM 1050 O O . ALA A 1 133 ? -26.637 -0.428 34.773 1.00 98.00 133 ALA A O 1
ATOM 1051 N N . MET A 1 134 ? -24.670 -1.107 3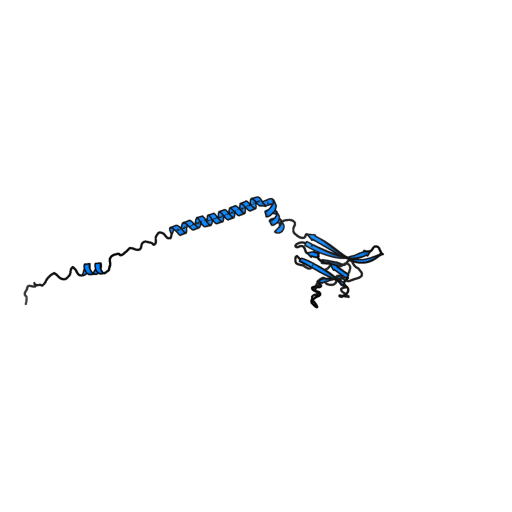3.922 1.00 97.88 134 MET A N 1
ATOM 1052 C CA . MET A 1 134 ? -25.042 -2.523 33.817 1.00 97.88 134 MET A CA 1
ATOM 1053 C C .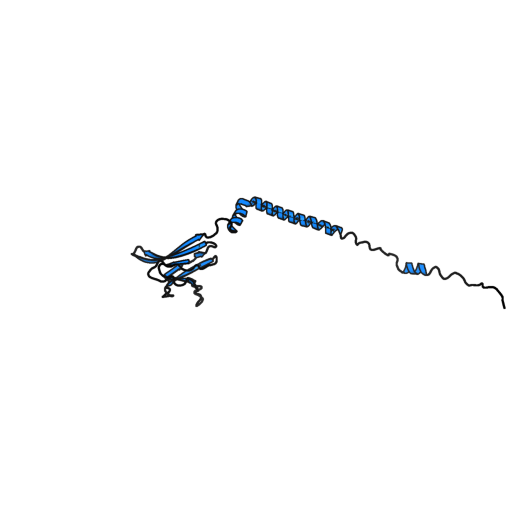 MET A 1 134 ? -25.378 -3.129 35.190 1.00 97.88 134 MET A C 1
ATOM 1055 O O . MET A 1 134 ? -26.415 -3.776 35.341 1.00 97.88 134 MET A O 1
ATOM 1059 N N . VAL A 1 135 ? -24.557 -2.860 36.213 1.00 96.94 135 VAL A N 1
ATOM 1060 C CA . VAL A 1 135 ? -24.836 -3.271 37.601 1.00 96.94 135 VAL A CA 1
ATOM 1061 C C . VAL A 1 135 ? -26.140 -2.645 38.111 1.00 96.94 135 VAL A C 1
ATOM 1063 O O . VAL A 1 135 ? -26.952 -3.342 38.720 1.00 96.94 135 VAL A O 1
ATOM 1066 N N . GLY A 1 136 ? -26.391 -1.366 37.816 1.00 96.19 136 GLY A N 1
ATOM 1067 C CA . GLY A 1 136 ? -27.632 -0.675 38.176 1.00 96.19 136 GLY A CA 1
ATOM 1068 C C . GLY A 1 136 ? -28.890 -1.340 37.603 1.00 96.19 136 GLY A C 1
ATOM 1069 O O . GLY A 1 136 ? -29.858 -1.545 38.335 1.00 96.19 136 GLY A O 1
ATOM 1070 N N . VAL A 1 137 ? -28.864 -1.747 36.329 1.00 96.69 137 VAL A N 1
ATOM 1071 C CA . VAL A 1 137 ? -29.978 -2.463 35.673 1.00 96.69 137 VAL A CA 1
ATOM 1072 C C . VAL A 1 137 ? -30.215 -3.844 36.300 1.00 96.69 137 VAL A C 1
ATOM 1074 O O . VAL A 1 137 ? -31.365 -4.222 36.547 1.00 96.69 137 VAL A O 1
ATOM 1077 N N . ILE A 1 138 ? -29.147 -4.581 36.623 1.00 94.38 138 ILE A N 1
ATOM 1078 C CA . ILE A 1 138 ? -29.245 -5.891 37.288 1.00 94.38 138 ILE A CA 1
ATOM 1079 C C . ILE A 1 138 ? -29.866 -5.737 38.686 1.00 94.38 138 ILE A C 1
ATOM 1081 O O . ILE A 1 138 ? -30.818 -6.440 39.025 1.00 94.38 138 ILE A O 1
ATOM 1085 N N . VAL A 1 139 ? -29.386 -4.779 39.486 1.00 94.00 139 VAL A N 1
ATOM 1086 C CA . VAL A 1 139 ? -29.902 -4.526 40.843 1.00 94.00 139 VAL A CA 1
ATOM 1087 C C . VAL A 1 139 ? -31.350 -4.025 40.824 1.00 94.00 139 VAL A C 1
ATOM 1089 O O . VAL A 1 139 ? -32.119 -4.376 41.718 1.00 94.00 139 VAL A O 1
ATOM 1092 N N . LEU A 1 140 ? -31.750 -3.239 39.819 1.00 90.94 140 LEU A N 1
ATOM 1093 C CA . LEU A 1 140 ? -33.131 -2.775 39.670 1.00 90.94 140 LEU A CA 1
ATOM 1094 C C . LEU A 1 140 ? -34.090 -3.942 39.382 1.00 90.94 140 LEU A C 1
ATOM 1096 O O . LEU A 1 140 ? -35.066 -4.130 40.107 1.00 90.94 140 LEU A O 1
ATOM 1100 N N . THR A 1 141 ? -33.778 -4.753 38.368 1.00 89.88 141 THR A N 1
ATOM 1101 C CA . THR A 1 141 ? -34.641 -5.857 37.909 1.00 89.88 141 THR A CA 1
ATOM 1102 C C . THR A 1 141 ? -34.739 -7.012 38.912 1.00 89.88 141 THR A C 1
ATOM 1104 O O . THR A 1 141 ? -35.797 -7.626 39.046 1.00 89.88 141 THR A O 1
ATOM 1107 N N . HIS A 1 142 ? -33.687 -7.281 39.694 1.00 79.62 142 HIS A N 1
ATOM 1108 C CA . HIS A 1 142 ? -33.688 -8.368 40.682 1.00 79.62 142 HIS A CA 1
ATOM 1109 C C . HIS A 1 142 ? -34.769 -8.214 41.776 1.00 79.62 142 HIS A C 1
ATOM 1111 O O . HIS A 1 142 ? -35.298 -9.207 42.276 1.00 79.62 142 HIS A O 1
ATOM 1117 N N . ARG A 1 143 ? -35.138 -6.974 42.137 1.00 66.44 143 ARG A N 1
ATOM 1118 C CA . ARG A 1 143 ? -36.029 -6.672 43.280 1.00 66.44 143 ARG A CA 1
ATOM 1119 C C . ARG A 1 143 ? -37.523 -6.840 42.992 1.00 66.44 143 ARG A C 1
ATOM 1121 O O . ARG A 1 143 ? -38.329 -6.765 43.923 1.00 66.44 143 ARG A O 1
ATOM 1128 N N . GLU A 1 144 ? -37.903 -7.038 41.732 1.00 60.69 144 GLU A N 1
ATOM 1129 C CA . GLU A 1 144 ? -39.298 -7.278 41.343 1.00 60.69 144 GLU A CA 1
ATOM 1130 C C . GLU A 1 144 ? -39.637 -8.771 41.409 1.00 60.69 144 GLU A C 1
ATOM 1132 O O . GLU A 1 144 ? -40.635 -9.151 42.026 1.00 60.69 144 GLU A O 1
ATOM 1137 N N . THR A 1 145 ? -38.748 -9.624 40.887 1.00 58.59 145 THR A N 1
ATOM 1138 C CA . THR A 1 145 ? -38.882 -11.092 40.864 1.00 58.59 145 THR A CA 1
ATOM 1139 C C . THR A 1 145 ? -39.160 -11.687 42.249 1.00 58.59 145 THR A C 1
ATOM 1141 O O . THR A 1 145 ? -40.033 -12.542 42.400 1.00 58.59 145 THR A O 1
ATOM 1144 N N . GLU A 1 146 ? -38.471 -11.194 43.283 1.00 57.56 146 GLU A N 1
ATOM 1145 C CA . GLU A 1 146 ? -38.599 -11.676 44.666 1.00 57.56 146 GLU A CA 1
ATOM 1146 C C . GLU A 1 146 ? -40.010 -11.458 45.254 1.00 57.56 146 GLU A C 1
ATOM 1148 O O . GLU A 1 146 ? -40.519 -12.288 46.010 1.00 57.56 146 GLU A O 1
ATOM 1153 N N . LYS A 1 147 ? -40.697 -10.373 44.870 1.00 55.62 147 LYS A N 1
ATOM 1154 C CA . LYS A 1 147 ? -42.007 -10.006 45.440 1.00 55.62 147 LYS A CA 1
ATOM 1155 C C . LYS A 1 147 ? -43.183 -10.768 44.831 1.00 55.62 147 LYS A C 1
ATOM 1157 O O . LYS A 1 147 ? -44.233 -10.864 45.468 1.00 55.62 147 LYS A O 1
ATOM 1162 N N . VAL A 1 148 ? -43.025 -11.319 43.627 1.00 57.69 148 VAL A N 1
ATOM 1163 C CA . VAL A 1 148 ? -44.101 -12.024 42.906 1.00 57.69 148 VAL A CA 1
ATOM 1164 C C . VAL A 1 148 ? -44.334 -13.438 43.464 1.00 57.69 148 VAL A C 1
ATOM 1166 O O . VAL A 1 148 ? -45.472 -13.906 43.501 1.00 57.69 148 VAL A O 1
ATOM 1169 N N . GLY A 1 149 ? -43.297 -14.108 43.980 1.00 55.59 149 GLY A N 1
ATOM 1170 C CA . GLY A 1 149 ? -43.404 -15.489 44.479 1.00 55.59 149 GLY A CA 1
ATOM 1171 C C . GLY A 1 149 ? -44.206 -15.667 45.780 1.00 55.59 149 GLY A C 1
ATOM 1172 O O . GLY A 1 149 ? -44.771 -16.732 46.027 1.00 55.59 149 GLY A O 1
ATOM 1173 N N . ALA A 1 150 ? -44.301 -14.633 46.621 1.00 57.44 150 ALA A N 1
ATOM 1174 C CA . ALA A 1 150 ? -44.696 -14.780 48.028 1.00 57.44 150 ALA A CA 1
ATOM 1175 C C . ALA A 1 150 ? -46.211 -14.930 48.312 1.00 57.44 150 ALA A C 1
ATOM 1177 O O . ALA A 1 150 ? -46.593 -15.074 49.474 1.00 57.44 150 ALA A O 1
ATOM 1178 N N . LYS A 1 151 ? -47.101 -14.879 47.304 1.00 56.81 151 LYS A N 1
ATOM 1179 C CA . LYS A 1 151 ? -48.569 -14.797 47.520 1.00 56.81 151 LYS A CA 1
ATOM 1180 C C . LYS A 1 151 ? -49.442 -15.899 46.901 1.00 56.81 151 LYS A C 1
ATOM 1182 O O . LYS A 1 151 ? -50.660 -15.834 47.031 1.00 56.81 151 LYS A O 1
ATOM 1187 N N . VAL A 1 152 ? -48.863 -16.958 46.328 1.00 59.91 152 VAL A N 1
ATOM 1188 C CA . VAL A 1 152 ? -49.633 -18.101 45.768 1.00 59.91 152 VAL A CA 1
ATOM 1189 C C . VAL A 1 152 ? -49.762 -19.281 46.763 1.00 59.91 152 VAL A C 1
ATOM 1191 O O . VAL A 1 152 ? -50.414 -20.286 46.493 1.00 59.91 152 VAL A O 1
ATOM 1194 N N . GLY A 1 153 ? -49.216 -19.150 47.979 1.00 56.50 153 GLY A N 1
ATOM 1195 C CA . GLY A 1 153 ? -49.240 -20.186 49.027 1.00 56.50 153 GLY A CA 1
ATOM 1196 C C . GLY A 1 153 ? -50.596 -20.448 49.711 1.00 56.50 153 GLY A C 1
ATOM 1197 O O . GLY A 1 153 ? -50.674 -21.305 50.588 1.00 56.50 153 GLY A O 1
ATOM 1198 N N . GLY A 1 154 ? -51.671 -19.750 49.327 1.00 57.47 154 GLY A N 1
ATOM 1199 C CA . GLY A 1 154 ? -52.994 -19.763 49.976 1.00 57.47 154 GLY A CA 1
ATOM 1200 C C . GLY A 1 154 ? -53.826 -21.052 49.846 1.00 57.47 154 GLY A C 1
ATOM 1201 O O . GLY A 1 154 ? -55.056 -20.990 49.855 1.00 57.47 154 GLY A O 1
ATOM 1202 N N . ARG A 1 155 ? -53.203 -22.232 49.714 1.00 60.44 155 ARG A N 1
ATOM 1203 C CA . ARG A 1 155 ? -53.908 -23.524 49.642 1.00 60.44 155 ARG A CA 1
ATOM 1204 C C . ARG A 1 155 ? -54.539 -23.884 50.993 1.00 60.44 155 ARG A C 1
ATOM 1206 O O . ARG A 1 155 ? -53.917 -24.513 51.848 1.00 60.44 155 ARG A O 1
ATOM 1213 N N . ARG A 1 156 ? -55.811 -23.501 51.146 1.00 62.16 156 ARG A N 1
ATOM 1214 C CA . ARG A 1 156 ? -56.742 -23.880 52.223 1.00 62.16 156 ARG A CA 1
ATOM 1215 C C . ARG A 1 156 ? -56.635 -25.380 52.536 1.00 62.16 156 ARG A C 1
ATOM 1217 O O . ARG A 1 156 ? -57.172 -26.205 51.800 1.00 62.16 156 ARG A O 1
ATOM 1224 N N . ARG A 1 157 ? -55.952 -25.739 53.631 1.00 57.59 157 ARG A N 1
ATOM 1225 C CA . ARG A 1 157 ? -55.822 -27.134 54.089 1.00 57.59 157 ARG A CA 1
ATOM 1226 C C . ARG A 1 157 ? -57.185 -27.660 54.550 1.00 57.59 157 ARG A C 1
ATOM 1228 O O . ARG A 1 157 ? -57.577 -27.457 55.695 1.00 57.59 157 ARG A O 1
ATOM 1235 N N . VAL A 1 158 ? -57.898 -28.352 53.665 1.00 62.62 158 VAL A N 1
ATOM 1236 C CA . VAL A 1 158 ? -59.069 -29.168 54.016 1.00 62.62 158 VAL A CA 1
ATOM 1237 C C . VAL A 1 158 ? -58.602 -30.437 54.735 1.00 62.62 158 VAL A C 1
ATOM 1239 O O . VAL A 1 158 ? -58.409 -31.486 54.137 1.00 62.62 158 VAL A O 1
ATOM 1242 N N . SER A 1 159 ? -58.366 -30.314 56.042 1.00 55.16 159 SER A N 1
ATOM 1243 C CA . SER A 1 159 ? -57.804 -31.360 56.910 1.00 55.16 159 SER A CA 1
ATOM 1244 C C . SER A 1 159 ? -58.842 -32.307 57.531 1.00 55.16 159 SER A C 1
ATOM 1246 O O . SER A 1 159 ? -58.515 -33.047 58.455 1.00 55.16 159 SER A O 1
ATOM 1248 N N . ARG A 1 160 ? -60.095 -32.293 57.057 1.00 62.38 160 ARG A N 1
ATOM 1249 C CA . ARG A 1 160 ? -61.148 -33.210 57.521 1.00 62.38 160 ARG A CA 1
ATOM 1250 C C . ARG A 1 160 ? -61.228 -34.418 56.574 1.00 62.38 160 ARG A C 1
ATOM 1252 O O . ARG A 1 160 ? -61.644 -34.225 55.432 1.00 62.38 160 ARG A O 1
ATOM 1259 N N . PRO A 1 161 ? -60.833 -35.635 56.997 1.00 62.75 161 PRO A N 1
ATOM 1260 C CA . PRO A 1 161 ? -60.974 -36.829 56.166 1.00 62.75 161 PRO A CA 1
ATOM 1261 C C . PRO A 1 161 ? -62.456 -37.173 55.962 1.00 62.75 161 PRO A C 1
ATOM 1263 O O . PRO A 1 161 ? -63.279 -36.913 56.839 1.00 62.75 161 PRO A O 1
ATOM 1266 N N . LEU A 1 162 ? -62.788 -37.801 54.828 1.00 59.31 162 LEU A N 1
ATOM 1267 C CA . LEU A 1 162 ? -64.169 -38.123 54.422 1.00 59.31 162 LEU A CA 1
ATOM 1268 C C . LEU A 1 162 ? -64.964 -38.914 55.476 1.00 59.31 162 LEU A C 1
ATOM 1270 O O . LEU A 1 162 ? -66.159 -38.682 55.638 1.00 59.31 162 LEU A O 1
ATOM 1274 N N . VAL A 1 163 ? -64.295 -39.771 56.255 1.00 63.97 163 VAL A N 1
ATOM 1275 C CA . VAL A 1 163 ? -64.881 -40.505 57.396 1.00 63.97 163 VAL A CA 1
ATOM 1276 C C . VAL A 1 163 ? -65.599 -39.563 58.376 1.00 63.97 163 VAL A C 1
ATOM 1278 O O . VAL A 1 163 ? -66.699 -39.861 58.832 1.00 63.97 163 VAL A O 1
ATOM 1281 N N . ASN A 1 164 ? -65.024 -38.384 58.632 1.00 64.31 164 ASN A N 1
ATOM 1282 C CA . ASN A 1 164 ? -65.571 -37.374 59.543 1.00 64.31 164 ASN A CA 1
ATOM 1283 C C . ASN A 1 164 ? -66.720 -36.547 58.935 1.00 64.31 164 ASN A C 1
ATOM 1285 O O . ASN A 1 164 ? -67.317 -35.737 59.641 1.00 64.31 164 ASN A O 1
ATOM 1289 N N . VAL A 1 165 ? -66.994 -36.703 57.635 1.00 64.94 165 VAL A N 1
ATOM 1290 C CA . VAL A 1 165 ? -68.170 -36.131 56.960 1.00 64.94 165 VAL A CA 1
ATOM 1291 C C . VAL A 1 165 ? -69.324 -37.129 57.026 1.00 64.94 165 VAL A C 1
ATOM 1293 O O . VAL A 1 165 ? -70.418 -36.761 57.437 1.00 64.94 165 VAL A O 1
ATOM 1296 N N . ILE A 1 166 ? -69.055 -38.404 56.722 1.00 61.03 166 ILE A N 1
ATOM 1297 C CA . ILE A 1 166 ? -70.055 -39.482 56.747 1.00 61.03 166 ILE A CA 1
ATOM 1298 C C . ILE A 1 166 ? -70.635 -39.649 58.158 1.00 61.03 166 ILE A C 1
ATOM 1300 O O . ILE A 1 166 ? -71.849 -39.596 58.326 1.00 61.03 166 ILE A O 1
ATOM 1304 N N . ALA A 1 167 ? -69.782 -39.743 59.186 1.00 65.12 167 ALA A N 1
ATOM 1305 C CA . ALA A 1 167 ? -70.223 -39.900 60.576 1.00 65.12 167 ALA A CA 1
ATOM 1306 C C . ALA A 1 167 ? -71.089 -38.730 61.095 1.00 65.12 167 ALA A C 1
ATOM 1308 O O . ALA A 1 167 ? -71.855 -38.908 62.037 1.00 65.12 167 ALA A O 1
ATOM 1309 N N . ALA A 1 168 ? -70.988 -37.546 60.479 1.00 67.25 168 ALA A N 1
ATOM 1310 C CA . ALA A 1 168 ? -71.815 -36.385 60.807 1.00 67.25 168 ALA A CA 1
ATOM 1311 C C . ALA A 1 168 ? -73.171 -36.371 60.071 1.00 67.25 168 ALA A C 1
ATOM 1313 O O . ALA A 1 168 ? -74.041 -35.592 60.442 1.00 67.25 168 ALA A O 1
ATOM 1314 N N . GLN A 1 169 ? -73.351 -37.205 59.039 1.00 65.06 169 GLN A N 1
ATOM 1315 C CA . GLN A 1 169 ? -74.596 -37.325 58.269 1.00 65.06 169 GLN A CA 1
ATOM 1316 C C . GLN A 1 169 ? -75.407 -38.579 58.631 1.00 65.06 169 GLN A C 1
ATOM 1318 O O . GLN A 1 169 ? -76.615 -38.587 58.449 1.00 65.06 169 GLN A O 1
ATOM 1323 N N . THR A 1 170 ? -74.779 -39.629 59.170 1.00 62.59 170 THR A N 1
ATOM 1324 C CA . THR A 1 170 ? -75.465 -40.883 59.550 1.00 62.59 170 THR A CA 1
ATOM 1325 C C . THR A 1 170 ? -76.034 -40.888 60.975 1.00 62.59 170 THR A C 1
ATOM 1327 O O . THR A 1 170 ? -76.514 -41.920 61.430 1.00 62.59 170 THR A O 1
ATOM 1330 N N . GLY A 1 171 ? -75.920 -39.783 61.720 1.00 57.75 171 GLY A N 1
ATOM 1331 C CA . GLY A 1 171 ? -76.205 -39.736 63.162 1.00 57.75 171 GLY A CA 1
ATOM 1332 C C . GLY A 1 171 ? -77.577 -39.189 63.571 1.00 57.75 171 GLY A C 1
ATOM 1333 O O . GLY A 1 171 ? -77.825 -39.088 64.768 1.00 57.75 171 GLY A O 1
ATOM 1334 N N . THR A 1 172 ? -78.432 -38.784 62.626 1.00 57.19 172 THR A N 1
ATOM 1335 C CA . THR A 1 172 ? -79.584 -37.898 62.903 1.00 57.19 172 THR A CA 1
ATOM 1336 C C . THR A 1 172 ? -80.942 -38.391 62.390 1.00 57.19 172 THR A C 1
ATOM 1338 O O . THR A 1 172 ? -81.893 -37.625 62.448 1.00 57.19 172 THR A O 1
ATOM 1341 N N . ASP A 1 173 ? -81.046 -39.617 61.862 1.00 59.59 173 ASP A N 1
ATOM 1342 C CA . ASP A 1 173 ? -82.148 -39.984 60.941 1.00 59.59 173 ASP A CA 1
ATOM 1343 C C . ASP A 1 173 ? -82.724 -41.409 61.162 1.00 59.59 173 ASP A C 1
ATOM 1345 O O . ASP A 1 173 ? -83.163 -42.068 60.223 1.00 59.59 173 ASP A O 1
ATOM 1349 N N . VAL A 1 174 ? -82.649 -41.948 62.394 1.00 56.50 174 VAL A N 1
ATOM 1350 C CA . VAL A 1 174 ? -83.076 -43.343 62.708 1.00 56.50 174 VAL A CA 1
ATOM 1351 C C . VAL A 1 174 ? -83.863 -43.481 64.033 1.00 56.50 174 VAL A C 1
ATOM 1353 O O . VAL A 1 174 ? -84.204 -44.591 64.431 1.00 56.50 174 VAL A O 1
ATOM 1356 N N . THR A 1 175 ? -84.180 -42.389 64.740 1.00 55.09 175 THR A N 1
ATOM 1357 C CA . THR A 1 175 ? -84.923 -42.441 66.023 1.00 55.09 175 THR A CA 1
ATOM 1358 C C . THR A 1 175 ? -85.923 -41.293 66.196 1.00 55.09 175 THR A C 1
ATOM 1360 O O . THR A 1 175 ? -85.782 -40.504 67.123 1.00 55.09 175 THR A O 1
ATOM 1363 N N . GLU A 1 176 ? -86.911 -41.208 65.302 1.00 53.81 176 GLU A N 1
ATOM 1364 C CA . GLU A 1 176 ? -88.189 -40.476 65.448 1.00 53.81 176 GLU A CA 1
ATOM 1365 C C . GLU A 1 176 ? -89.085 -40.811 64.228 1.00 53.81 176 GLU A C 1
ATOM 1367 O O . GLU A 1 176 ? -88.587 -40.840 63.106 1.00 53.81 176 GLU A O 1
ATOM 1372 N N . ASP A 1 177 ? -90.392 -41.079 64.327 1.00 48.62 177 ASP A N 1
ATOM 1373 C CA . ASP A 1 177 ? -91.079 -41.881 65.353 1.00 48.62 177 ASP A CA 1
ATOM 1374 C C . ASP A 1 177 ? -92.242 -42.683 64.705 1.00 48.62 177 ASP A C 1
ATOM 1376 O O . ASP A 1 177 ? -92.750 -42.337 63.635 1.00 48.62 177 ASP A O 1
ATOM 1380 N N . GLY A 1 178 ? -92.639 -43.797 65.319 1.00 46.12 178 GLY A N 1
ATOM 1381 C CA . GLY A 1 178 ? -93.388 -44.903 64.711 1.00 46.12 178 GLY A CA 1
ATOM 1382 C C . GLY A 1 178 ? -94.918 -44.793 64.653 1.00 46.12 178 GLY A C 1
ATOM 1383 O O . GLY A 1 178 ? -95.570 -45.818 64.847 1.00 46.12 178 GLY A O 1
ATOM 1384 N N 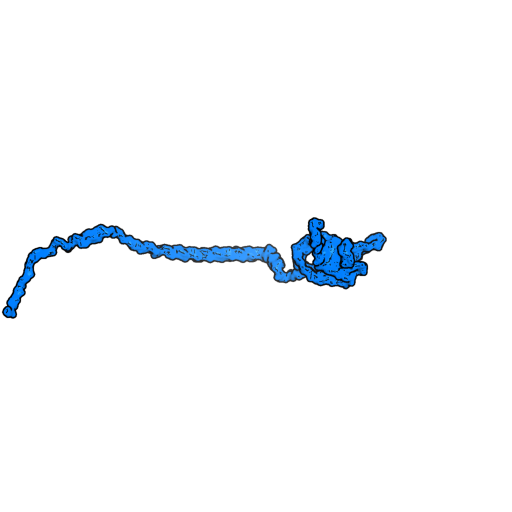. ALA A 1 179 ? -95.479 -43.618 64.327 1.00 47.59 179 ALA A N 1
ATOM 1385 C CA . ALA A 1 179 ? -96.932 -43.365 64.195 1.00 47.59 179 ALA A CA 1
ATOM 1386 C C . ALA A 1 179 ? -97.737 -43.526 65.524 1.00 47.59 179 ALA A C 1
ATOM 1388 O O . ALA A 1 179 ? -97.166 -43.948 66.529 1.00 47.59 179 ALA A O 1
ATOM 1389 N N . PRO A 1 180 ? -99.060 -43.233 65.581 1.00 56.31 180 PRO A N 1
ATOM 1390 C CA . PRO A 1 180 ? -99.949 -42.654 64.562 1.00 56.31 180 PRO A CA 1
ATOM 1391 C C . PRO A 1 180 ? -100.687 -41.374 65.011 1.00 56.31 180 PRO A C 1
ATOM 1393 O O . PRO A 1 180 ? -100.795 -41.108 66.198 1.00 56.31 180 PRO A O 1
ATOM 1396 N N . GLU A 1 181 ? -101.322 -40.662 64.069 1.00 47.06 181 GLU A N 1
ATOM 1397 C CA . GLU A 1 181 ? -102.706 -40.169 64.237 1.00 47.06 181 GLU A CA 1
ATOM 1398 C C . GLU A 1 181 ? -103.294 -39.624 62.921 1.00 47.06 181 GLU A C 1
ATOM 1400 O O . GLU A 1 181 ? -102.568 -39.190 62.028 1.00 47.06 181 GLU A O 1
ATOM 1405 N N . GLY A 1 182 ? -104.624 -39.674 62.783 1.00 45.12 182 GLY A N 1
ATOM 1406 C CA . GLY A 1 182 ? -105.335 -39.198 61.592 1.00 45.12 182 GLY A CA 1
ATOM 1407 C C . GLY A 1 182 ? -106.854 -39.310 61.730 1.00 45.12 182 GLY A C 1
ATOM 1408 O O . GLY A 1 182 ? -107.427 -40.368 61.483 1.00 45.12 182 GLY A O 1
ATOM 1409 N N . SER A 1 183 ? -107.508 -38.223 62.146 1.00 51.22 183 SER A N 1
ATOM 1410 C CA . SER A 1 183 ? -108.971 -38.108 62.279 1.00 51.22 183 SER A CA 1
ATOM 1411 C C . SER A 1 183 ? -109.395 -36.631 62.395 1.00 51.22 183 SER A C 1
ATOM 1413 O O . SER A 1 183 ? -108.536 -35.809 62.727 1.00 51.22 183 SER A O 1
ATOM 1415 N N . PRO A 1 184 ? -110.685 -36.263 62.228 1.00 55.81 184 PRO A N 1
ATOM 1416 C CA . PRO A 1 184 ? -111.799 -36.950 61.555 1.00 55.81 184 PRO A CA 1
ATOM 1417 C C . PRO A 1 184 ? -111.993 -36.314 60.133 1.00 55.81 184 PRO A C 1
ATOM 1419 O O . PRO A 1 184 ? -110.975 -36.068 59.500 1.00 55.81 184 PRO A O 1
ATOM 1422 N N . THR A 1 185 ? -113.138 -36.037 59.474 1.00 50.12 185 THR A N 1
ATOM 1423 C CA . THR A 1 185 ? -114.585 -36.063 59.796 1.00 50.12 185 THR A CA 1
ATOM 1424 C C . THR A 1 185 ? -115.449 -36.179 58.516 1.00 50.12 185 THR A C 1
ATOM 1426 O O . THR A 1 185 ? -115.005 -35.810 57.438 1.00 50.12 185 THR A O 1
ATOM 1429 N N . ALA A 1 186 ? -116.679 -36.677 58.693 1.00 48.22 186 ALA A N 1
ATOM 1430 C CA . ALA A 1 186 ? -117.908 -36.627 57.872 1.00 48.22 186 ALA A CA 1
ATOM 1431 C C . ALA A 1 186 ? -118.006 -35.800 56.562 1.00 48.22 186 ALA A C 1
ATOM 1433 O O . ALA A 1 186 ? -117.606 -34.637 56.530 1.00 48.22 186 ALA A O 1
ATOM 1434 N N . GLY A 1 187 ? -118.821 -36.308 55.613 1.00 44.22 187 GLY A N 1
ATOM 1435 C CA . GLY A 1 187 ? -119.909 -35.464 55.082 1.00 44.22 187 GLY A CA 1
ATOM 1436 C C . GLY A 1 187 ? -120.461 -35.646 53.657 1.00 44.22 187 GLY A C 1
ATOM 1437 O O . GLY A 1 187 ? -120.581 -34.622 52.993 1.00 44.22 187 GLY A O 1
ATOM 1438 N N . ASP A 1 188 ? -120.845 -36.856 53.220 1.00 39.53 188 ASP A N 1
ATOM 1439 C CA . ASP A 1 188 ? -122.155 -37.151 52.567 1.00 39.53 188 ASP A CA 1
ATOM 1440 C C . ASP A 1 188 ? -122.418 -38.676 52.599 1.00 39.53 188 ASP A C 1
ATOM 1442 O O . ASP A 1 188 ? -121.427 -39.432 52.450 1.00 39.53 188 ASP A O 1
#

Foldseek 3Di:
DEAEQAQPAFKWKWAPADPVDPPPIGTQFAGHHHGGFTDDDDDDFDQGWMWIAGNVGRVRTQDIDHRHTDDPQKDKYKYWHWDADPVRDTHIDIDIDIDRRPDPPDDPVNVVVCCVPVVVVVNVVVVVVVVVVVVVVVVVVVVVVVVVPPPPPPPDPPPDDVVNVVVVVVPDPDDDDDDDDDDDDDDD

pLDDT: mean 83.03, std 16.25, range [39.53, 98.25]